Protein AF-A0A4U8V3N8-F1 (afdb_monomer)

Secondary structure (DSSP, 8-state):
---HHHHHHHHHHHHHHHHHH---SHHHHHHHHHHHHHHTT--------TTS------THHHHHHHHHHHHHHHHHHHHHHHHHHHHHHHHHHHHHHHHHHHHHHHHHHHHHHHHHHHHHHHHHHHHHHHHHHHHHHHHHHHHHT-----HHHHHHHHHHHHHHHHHHHHHHHHHHHHHHHHHHHHHHHHHHHHHHHHHHHHHHHHHTTHHHHHHHHHHHHHHHHHHHHHHHHHHHHHHHHHHHHHHHHHHHHHHHHHSS------PPPGGG--B-TTT-PBP-SSS--EE-TTT--EE-TGGG-EEEE-TT-SSEEEE-HHHHHHHHHHHHTT--

Organism: Steinernema carpocapsae (NCBI:txid34508)

Sequence (336 aa):
MKTVLDQKNYLEERNRQLLYVTPKTCSEQTFRSKLDSMSKNVPRSTSFTNGRVEFQVTDRENSEEVSRLYGDMEMLRARLSESEDAENTLRQQLSDIKTLNVDLYEKLRIADESASKTQREMSKMKSRHKQEIESLNSTIALLSSHETSDETQKNTENQKLREAIAKKFEDHMETVKMLTDKQHEMHNVSEKLNQFEELCKEQTEKLRKYPEMAEELTELRANYAETLKELLECRKTLEELGGHLSESKLKIVELKEEFLPLSEAQWEKDSDVESCKSCNVQFSYSRRKHHCRNCGSIFCQACSNARVRLPSSSKAVRVCINCYNHLKNRQISVTD

Foldseek 3Di:
DPDPVVVVVVVVVVVVVVVVPDPPPDPPVVVVVVVVVVVVPDDDDDDDDDDDPDPPDPCPVVVVVVVVVVVVVVVVVVVVVVVVVVVVVVVVVVVVVVVVVVVVVVVVVVVVVVVVVVVVVVVVVVVVVVVVVVVVVVVVVVVVVPPDDDDVVVVVVVVVVVVVVVVVVVVVVVVVVVVVVVVVVVVVVVVVVVVVVVVVVVVVVVVVCVVVVVVVVVVVVVVVVVVVVVVVVVVVVVVVVVVVVVVVVVVVVVVCVVVPDLPQAPADDPVVDQAAPPPRHGADPVFDWDAARRNNDTHTCVQWVDWDDDPVDPDTDIHGPVVVVVVVVVVVVVPD

Structure (mmCIF, N/CA/C/O backbone):
data_AF-A0A4U8V3N8-F1
#
_entry.id   AF-A0A4U8V3N8-F1
#
loop_
_atom_site.group_PDB
_atom_site.id
_atom_site.type_symbol
_atom_site.label_atom_id
_atom_site.label_alt_id
_atom_site.label_comp_id
_atom_site.label_asym_id
_atom_site.label_entity_id
_atom_site.label_seq_id
_atom_site.pdbx_PDB_ins_code
_atom_site.Cartn_x
_atom_site.Cartn_y
_atom_site.Cartn_z
_atom_site.occupancy
_atom_site.B_iso_or_equiv
_atom_site.auth_seq_id
_atom_site.auth_comp_id
_atom_site.auth_asym_id
_atom_site.auth_atom_id
_atom_site.pdbx_PDB_model_num
ATOM 1 N N . MET A 1 1 ? -4.215 20.858 27.931 1.00 39.44 1 MET A N 1
ATOM 2 C CA . MET A 1 1 ? -4.952 20.417 26.729 1.00 39.44 1 MET A CA 1
ATOM 3 C C . MET A 1 1 ? -4.603 21.351 25.579 1.00 39.44 1 MET A C 1
ATOM 5 O O . MET A 1 1 ? -5.155 22.438 25.514 1.00 39.44 1 MET A O 1
ATOM 9 N N . LYS A 1 2 ? -3.647 20.975 24.720 1.00 42.81 2 LYS A N 1
ATOM 10 C CA . LYS A 1 2 ? -3.545 21.580 23.382 1.00 42.81 2 LYS A CA 1
ATOM 11 C C . LYS A 1 2 ? -4.688 20.976 22.567 1.00 42.81 2 LYS A C 1
ATOM 13 O O . LYS A 1 2 ? -4.848 19.758 22.576 1.00 42.81 2 LYS A O 1
ATOM 18 N N . THR A 1 3 ? -5.566 21.812 22.036 1.00 45.28 3 THR A N 1
ATOM 19 C CA . THR A 1 3 ? -6.852 21.405 21.463 1.00 45.28 3 THR A CA 1
ATOM 20 C C . THR A 1 3 ? -6.640 20.607 20.175 1.00 45.28 3 THR A C 1
ATOM 22 O O . THR A 1 3 ? -5.795 20.940 19.355 1.00 45.28 3 THR A O 1
ATOM 25 N N . VAL A 1 4 ? -7.433 19.549 19.979 1.00 48.72 4 VAL A N 1
ATOM 26 C CA . VAL A 1 4 ? -7.441 18.671 18.784 1.00 48.72 4 VAL A CA 1
ATOM 27 C C . VAL A 1 4 ? -7.576 19.463 17.467 1.00 48.72 4 VAL A C 1
ATOM 29 O O . VAL A 1 4 ? -7.117 19.025 16.412 1.00 48.72 4 VAL A O 1
ATOM 32 N N . LEU A 1 5 ? -8.135 20.675 17.542 1.00 47.34 5 LEU A N 1
ATOM 33 C CA . LEU A 1 5 ? -8.233 21.629 16.439 1.00 47.34 5 LEU A CA 1
ATOM 34 C C . LEU A 1 5 ? -6.854 22.070 15.897 1.00 47.34 5 LEU A C 1
ATOM 36 O O . LEU A 1 5 ? -6.700 22.205 14.685 1.00 47.34 5 LEU A O 1
ATOM 40 N N . ASP A 1 6 ? -5.838 22.208 16.760 1.00 55.31 6 ASP A N 1
ATOM 41 C CA . ASP A 1 6 ? -4.472 22.587 16.356 1.00 55.31 6 ASP A CA 1
ATOM 42 C C . ASP A 1 6 ? -3.768 21.470 15.575 1.00 55.31 6 ASP A C 1
ATOM 44 O O . ASP A 1 6 ? -3.015 21.742 14.641 1.00 55.31 6 ASP A O 1
ATOM 48 N N . GLN A 1 7 ? -4.032 20.201 15.906 1.00 49.75 7 GLN A N 1
ATOM 49 C CA . GLN A 1 7 ? -3.466 19.061 15.174 1.00 49.75 7 GLN A CA 1
ATOM 50 C C . GLN A 1 7 ? -4.059 18.926 13.770 1.00 49.75 7 GLN A C 1
ATOM 52 O O . GLN A 1 7 ? -3.330 18.619 12.826 1.00 49.75 7 GLN A O 1
ATOM 57 N N . LYS A 1 8 ? -5.360 19.193 13.617 1.00 52.34 8 LYS A N 1
ATOM 58 C CA . LYS A 1 8 ? -6.023 19.200 12.309 1.00 52.34 8 LYS A CA 1
ATOM 59 C C . LYS A 1 8 ? -5.464 20.309 11.411 1.00 52.34 8 LYS A C 1
ATOM 61 O O . LYS A 1 8 ? -5.055 20.022 10.288 1.00 52.34 8 LYS A O 1
ATOM 66 N N . ASN A 1 9 ? -5.343 21.527 11.942 1.00 61.72 9 ASN A N 1
ATOM 67 C CA . ASN A 1 9 ? -4.777 22.665 11.212 1.00 61.72 9 ASN A CA 1
ATOM 68 C C . ASN A 1 9 ? -3.309 22.430 10.820 1.00 61.72 9 ASN A C 1
ATOM 70 O O . ASN A 1 9 ? -2.912 22.724 9.695 1.00 61.72 9 ASN A O 1
ATOM 74 N N . TYR A 1 10 ? -2.509 21.832 11.708 1.00 62.03 10 TYR A N 1
ATOM 75 C CA . TYR A 1 10 ? -1.112 21.494 11.426 1.00 62.03 10 TYR A CA 1
ATOM 76 C C . TYR A 1 10 ? -0.961 20.467 10.290 1.00 62.03 10 TYR A C 1
ATOM 78 O O . TYR A 1 10 ? -0.094 20.605 9.425 1.00 62.03 10 TYR A O 1
ATOM 86 N N . LEU A 1 11 ? -1.813 19.437 10.266 1.00 58.09 11 LEU A N 1
ATOM 87 C CA . LEU A 1 11 ? -1.788 18.411 9.221 1.00 58.09 11 LEU A CA 1
ATOM 88 C C . LEU A 1 11 ? -2.286 18.943 7.872 1.00 58.09 11 LEU A C 1
ATOM 90 O O . LEU A 1 11 ? -1.734 18.577 6.833 1.00 58.09 11 LEU A O 1
ATOM 94 N N . GLU A 1 12 ? -3.289 19.821 7.872 1.00 67.69 12 GLU A N 1
ATOM 95 C CA . GLU A 1 12 ? -3.780 20.482 6.659 1.00 67.69 12 GLU A CA 1
ATOM 96 C C . GLU A 1 12 ? -2.725 21.426 6.056 1.00 67.69 12 GLU A C 1
ATOM 98 O O . GLU A 1 12 ? -2.493 21.381 4.846 1.00 67.69 12 GLU A O 1
ATOM 103 N N . GLU A 1 13 ? -2.011 22.196 6.881 1.00 65.00 13 GLU A N 1
ATOM 104 C CA . GLU A 1 13 ? -0.941 23.100 6.433 1.00 65.00 13 GLU A CA 1
ATOM 105 C C . GLU A 1 13 ? 0.268 22.332 5.871 1.00 65.00 13 GLU A C 1
ATOM 107 O O . GLU A 1 13 ? 0.777 22.649 4.793 1.00 65.00 13 GLU A O 1
ATOM 112 N N . ARG A 1 14 ? 0.680 21.241 6.532 1.00 59.88 14 ARG A N 1
ATOM 113 C CA . ARG A 1 14 ? 1.764 20.368 6.045 1.00 59.88 14 ARG A CA 1
ATOM 114 C C . ARG A 1 14 ? 1.420 19.716 4.703 1.00 59.88 14 ARG A C 1
ATOM 116 O O . ARG A 1 14 ? 2.277 19.608 3.827 1.00 59.88 14 ARG A O 1
ATOM 123 N N . ASN A 1 15 ? 0.169 19.297 4.519 1.00 53.88 15 ASN A N 1
ATOM 124 C CA . ASN A 1 15 ? -0.295 18.716 3.257 1.00 53.88 15 ASN A CA 1
ATOM 125 C C . ASN A 1 15 ? -0.370 19.759 2.133 1.00 53.88 15 ASN A C 1
ATOM 127 O O . ASN A 1 15 ? -0.047 19.443 0.987 1.00 53.88 15 ASN A O 1
ATOM 131 N N . ARG A 1 16 ? -0.720 21.009 2.459 1.00 67.44 16 ARG A N 1
ATOM 132 C CA . ARG A 1 16 ? -0.698 22.135 1.514 1.00 67.44 16 ARG A CA 1
ATOM 133 C C . ARG A 1 16 ? 0.727 22.437 1.030 1.00 67.44 16 ARG A C 1
ATOM 135 O O . ARG A 1 16 ? 0.924 22.680 -0.158 1.00 67.44 16 ARG A O 1
ATOM 142 N N . GLN A 1 17 ? 1.722 22.335 1.914 1.00 56.44 17 GLN A N 1
ATOM 143 C CA . GLN A 1 17 ? 3.137 22.487 1.553 1.00 56.44 17 GLN A CA 1
ATOM 144 C C . GLN A 1 17 ? 3.665 21.323 0.697 1.00 56.44 17 GLN A C 1
ATOM 146 O O . GLN A 1 17 ? 4.390 21.557 -0.267 1.00 56.44 17 GLN A O 1
ATOM 151 N N . LEU A 1 18 ? 3.260 20.077 0.968 1.00 49.88 18 LEU A N 1
ATOM 152 C CA . LEU A 1 18 ? 3.678 18.907 0.176 1.00 49.88 18 LEU A CA 1
ATOM 153 C C . LEU A 1 18 ? 3.134 18.919 -1.267 1.00 49.88 18 LEU A C 1
ATOM 155 O O . LEU A 1 18 ? 3.812 18.454 -2.186 1.00 49.88 18 LEU A O 1
ATOM 159 N N . LEU A 1 19 ? 1.950 19.501 -1.481 1.00 53.66 19 LEU A N 1
ATOM 160 C CA . LEU A 1 19 ? 1.377 19.724 -2.815 1.00 53.66 19 LEU A CA 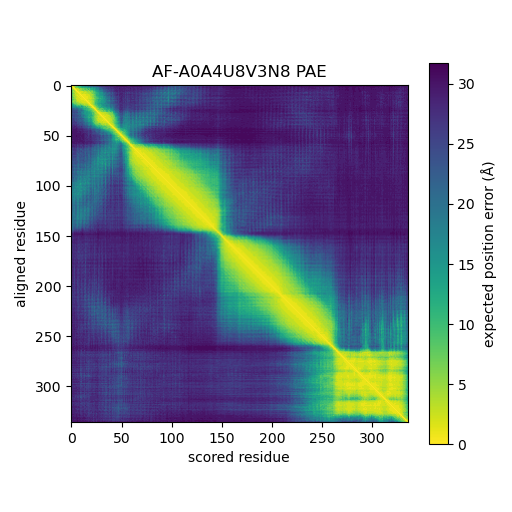1
ATOM 161 C C . LEU A 1 19 ? 2.128 20.798 -3.621 1.00 53.66 19 LEU A C 1
ATOM 163 O O . LEU A 1 19 ? 2.152 20.725 -4.845 1.00 53.66 19 LEU A O 1
ATOM 167 N N . TYR A 1 20 ? 2.775 21.760 -2.957 1.00 52.81 20 TYR A N 1
ATOM 168 C CA . TYR A 1 20 ? 3.592 22.791 -3.613 1.00 52.81 20 TYR A CA 1
ATOM 169 C C . TYR A 1 20 ? 5.001 22.305 -3.993 1.00 52.81 20 TYR A C 1
ATOM 171 O O . TYR A 1 20 ? 5.618 22.858 -4.900 1.00 52.81 20 TYR A O 1
ATOM 179 N N . VAL A 1 21 ? 5.518 21.277 -3.310 1.00 48.66 21 VAL A N 1
ATOM 180 C CA . VAL A 1 21 ? 6.902 20.784 -3.469 1.00 48.66 21 VAL A CA 1
ATOM 181 C C . VAL A 1 21 ? 7.028 19.689 -4.540 1.00 48.66 21 VAL A C 1
ATOM 183 O O . VAL A 1 21 ? 8.134 19.381 -4.977 1.00 48.66 21 VAL A O 1
ATOM 186 N N . THR A 1 22 ? 5.920 19.126 -5.030 1.00 42.44 22 THR A N 1
ATOM 187 C CA . THR A 1 22 ? 5.941 18.093 -6.079 1.00 42.44 22 THR A CA 1
ATOM 188 C C . THR A 1 22 ? 5.483 18.657 -7.429 1.00 42.44 22 THR A C 1
ATOM 190 O O . THR A 1 22 ? 4.282 18.753 -7.684 1.00 42.44 22 THR A O 1
ATOM 193 N N . PRO A 1 23 ? 6.402 19.028 -8.344 1.00 45.53 23 PRO A N 1
ATOM 194 C CA . PRO A 1 23 ? 6.024 19.450 -9.688 1.00 45.53 23 PRO A CA 1
ATOM 195 C C . PRO A 1 23 ? 5.557 18.226 -10.489 1.00 45.53 23 PRO A C 1
ATOM 197 O O . PRO A 1 23 ? 6.349 17.560 -11.150 1.00 45.53 23 PRO A O 1
ATOM 200 N N . LYS A 1 24 ? 4.257 17.916 -10.425 1.00 53.75 24 LYS A N 1
ATOM 201 C CA . LYS A 1 24 ? 3.656 16.732 -11.062 1.00 53.75 24 LYS A CA 1
ATOM 202 C C . LYS A 1 24 ? 3.396 16.863 -12.572 1.00 53.75 24 LYS A C 1
ATOM 204 O O . LYS A 1 24 ? 2.716 16.017 -13.128 1.00 53.75 24 LYS A O 1
ATOM 209 N N . THR A 1 25 ? 3.898 17.891 -13.258 1.00 47.84 25 THR A N 1
ATOM 210 C CA . THR A 1 25 ? 3.510 18.133 -14.667 1.00 47.84 25 THR A CA 1
ATOM 211 C C . THR A 1 25 ? 4.624 18.612 -15.603 1.00 47.84 25 THR A C 1
ATOM 213 O O . THR A 1 25 ? 4.411 18.657 -16.810 1.00 47.84 25 THR A O 1
ATOM 216 N N . CYS A 1 26 ? 5.830 18.929 -15.114 1.00 42.03 26 CYS A N 1
ATOM 217 C CA . CYS A 1 26 ? 6.875 19.511 -15.974 1.00 42.03 26 CYS A CA 1
ATOM 218 C C . CYS A 1 26 ? 7.773 18.458 -16.659 1.00 42.03 26 CYS A C 1
ATOM 220 O O . CYS A 1 26 ? 8.185 18.638 -17.805 1.00 42.03 26 CYS A O 1
ATOM 222 N N . SER A 1 27 ? 8.065 17.327 -16.010 1.00 55.53 27 SER A N 1
ATOM 223 C CA . SER A 1 27 ? 9.003 16.328 -16.553 1.00 55.53 27 SER A CA 1
ATOM 224 C C . SER A 1 27 ? 8.408 15.506 -17.701 1.00 55.53 27 SER A C 1
ATOM 226 O O . SER A 1 27 ? 9.077 15.283 -18.708 1.00 55.53 27 SER A O 1
ATOM 228 N N . GLU A 1 28 ? 7.141 15.110 -17.592 1.00 47.06 28 GLU A N 1
ATOM 229 C CA . GLU A 1 28 ? 6.491 14.195 -18.536 1.00 47.06 28 GLU A CA 1
ATOM 230 C C . GLU A 1 28 ? 6.202 14.851 -19.897 1.00 47.06 28 GLU A C 1
ATOM 232 O O . GLU A 1 28 ? 6.471 14.279 -20.956 1.00 47.06 28 GLU A O 1
ATOM 237 N N . GLN A 1 29 ? 5.746 16.108 -19.881 1.00 46.75 29 GLN A N 1
ATOM 238 C CA . GLN A 1 29 ? 5.487 16.905 -21.087 1.00 46.75 29 GLN A CA 1
ATOM 239 C C . GLN A 1 29 ? 6.787 17.253 -21.833 1.00 46.75 29 GLN A C 1
ATOM 241 O O . GLN A 1 29 ? 6.830 17.245 -23.067 1.00 46.75 29 GLN A O 1
ATOM 246 N N . THR A 1 30 ? 7.871 17.484 -21.088 1.00 50.44 30 THR A N 1
ATOM 247 C CA . THR A 1 30 ? 9.205 17.754 -21.643 1.00 50.44 30 THR A CA 1
ATOM 248 C C . THR A 1 30 ? 9.820 16.498 -22.271 1.00 50.44 30 THR A C 1
ATOM 250 O O . THR A 1 30 ? 10.440 16.585 -23.332 1.00 50.44 30 THR A O 1
ATOM 253 N N . PHE A 1 31 ? 9.603 15.320 -21.674 1.00 47.16 31 PHE A N 1
ATOM 254 C CA . PHE A 1 31 ? 10.048 14.036 -22.228 1.00 47.16 31 PHE A CA 1
ATOM 255 C C . PHE A 1 31 ? 9.293 13.650 -23.504 1.00 47.16 31 PHE A C 1
ATOM 257 O O . PHE A 1 31 ? 9.931 13.283 -24.491 1.00 47.16 31 PHE A O 1
ATOM 264 N N . ARG A 1 32 ? 7.961 13.806 -23.529 1.00 50.84 32 ARG A N 1
ATOM 265 C CA . ARG A 1 32 ? 7.144 13.582 -24.739 1.00 50.84 32 ARG A CA 1
ATOM 266 C C . ARG A 1 32 ? 7.568 14.496 -25.890 1.00 50.84 32 ARG A C 1
ATOM 268 O O . ARG A 1 32 ? 7.773 14.025 -27.003 1.00 50.84 32 ARG A O 1
ATOM 275 N N . SER A 1 33 ? 7.794 15.779 -25.601 1.00 54.53 33 SER A N 1
ATOM 276 C CA . SER A 1 33 ? 8.231 16.758 -26.607 1.00 54.53 33 SER A CA 1
ATOM 277 C C . SER A 1 33 ? 9.632 16.450 -27.158 1.00 54.53 33 SER A C 1
ATOM 279 O O . SER A 1 33 ? 9.883 16.635 -28.349 1.00 54.53 33 SER A O 1
ATOM 281 N N . LYS A 1 34 ? 10.546 15.930 -26.321 1.00 53.44 34 LYS A N 1
ATOM 282 C CA . LYS A 1 34 ? 11.878 15.479 -26.759 1.00 53.44 34 LYS A CA 1
ATOM 283 C C . LYS A 1 34 ? 11.815 14.210 -27.612 1.00 53.44 34 LYS A C 1
ATOM 285 O O . LYS A 1 34 ? 12.453 14.184 -28.661 1.00 53.44 34 LYS A O 1
ATOM 290 N N . LEU A 1 35 ? 11.009 13.216 -27.236 1.00 51.78 35 LEU A N 1
ATOM 291 C CA . LEU A 1 35 ? 10.793 11.995 -28.028 1.00 51.78 35 LEU A CA 1
ATOM 292 C C . LEU A 1 35 ? 10.217 12.298 -29.421 1.00 51.78 35 LEU A C 1
ATOM 294 O O . LEU A 1 35 ? 10.739 11.797 -30.419 1.00 51.78 35 LEU A O 1
ATOM 298 N N . ASP A 1 36 ? 9.236 13.199 -29.513 1.00 50.22 36 ASP A N 1
ATOM 299 C CA . ASP A 1 36 ? 8.679 13.638 -30.802 1.00 50.22 36 ASP A CA 1
ATOM 300 C C . ASP A 1 36 ? 9.693 14.419 -31.651 1.00 50.22 36 ASP A C 1
ATOM 302 O O . ASP A 1 36 ? 9.673 14.342 -32.882 1.00 50.22 36 ASP A O 1
ATOM 306 N N . SER A 1 37 ? 10.609 15.161 -31.018 1.00 51.28 37 SER A N 1
ATOM 307 C CA . SER A 1 37 ? 11.679 15.869 -31.732 1.00 51.28 37 SER A CA 1
ATOM 308 C C . SER A 1 37 ? 12.781 14.929 -32.241 1.00 51.28 37 SER A C 1
ATOM 310 O O . SER A 1 37 ? 13.381 15.196 -33.281 1.00 51.28 37 SER A O 1
ATOM 312 N N . MET A 1 38 ? 13.015 13.805 -31.555 1.00 46.88 38 MET A N 1
ATOM 313 C CA . MET A 1 38 ? 13.988 12.783 -31.958 1.00 46.88 38 MET A CA 1
ATOM 314 C C . MET A 1 38 ? 13.441 11.877 -33.069 1.00 46.88 38 MET A C 1
ATOM 316 O O . MET A 1 38 ? 14.176 11.552 -33.997 1.00 46.88 38 MET A O 1
ATOM 320 N N . SER A 1 39 ? 12.140 11.558 -33.055 1.00 48.06 39 SER A N 1
ATOM 321 C CA . SER A 1 39 ? 11.476 10.811 -34.140 1.00 48.06 39 SER A CA 1
ATOM 322 C C . SER A 1 39 ? 11.514 11.554 -35.488 1.00 48.06 39 SER A C 1
ATOM 324 O O . SER A 1 39 ? 11.617 10.932 -36.544 1.00 48.06 39 SER A O 1
ATOM 326 N N . LYS A 1 40 ? 11.505 12.895 -35.467 1.00 47.22 40 LYS A N 1
ATOM 327 C CA . LYS A 1 40 ? 11.529 13.744 -36.673 1.00 47.22 40 LYS A CA 1
ATOM 328 C C . LYS A 1 40 ? 12.923 13.962 -37.281 1.00 47.22 40 LYS A C 1
ATOM 330 O O . LYS A 1 40 ? 12.998 14.459 -38.400 1.00 47.22 40 LYS A O 1
ATOM 335 N N . ASN A 1 41 ? 14.001 13.580 -36.589 1.00 42.53 41 ASN A N 1
ATOM 336 C CA . ASN A 1 41 ? 15.387 13.896 -36.970 1.00 42.53 41 ASN A CA 1
ATOM 337 C C . ASN A 1 41 ? 16.233 12.678 -37.397 1.00 42.53 41 ASN A C 1
ATOM 339 O O . ASN A 1 41 ? 17.460 12.760 -37.418 1.00 42.53 41 ASN A O 1
ATOM 343 N N . VAL A 1 42 ? 15.613 11.554 -37.775 1.00 44.66 42 VAL A N 1
ATOM 344 C CA . VAL A 1 42 ? 16.353 10.408 -38.335 1.00 44.66 42 VAL A CA 1
ATOM 345 C C . VAL A 1 42 ? 16.902 10.780 -39.727 1.00 44.66 42 VAL A C 1
ATOM 347 O O . VAL A 1 42 ? 16.107 11.098 -40.619 1.00 44.66 42 VAL A O 1
ATOM 350 N N . PRO A 1 43 ? 18.229 10.746 -39.971 1.00 39.72 43 PRO A N 1
ATOM 351 C CA . PRO A 1 43 ? 18.787 11.110 -41.268 1.00 39.72 43 PRO A CA 1
ATOM 352 C C . PRO A 1 43 ? 18.436 10.043 -42.312 1.00 39.72 43 PRO A C 1
ATOM 354 O O . PRO A 1 43 ? 18.881 8.901 -42.217 1.00 39.72 43 PRO A O 1
ATOM 357 N N . ARG A 1 44 ? 17.673 10.409 -43.349 1.00 42.31 44 ARG A N 1
ATOM 358 C CA . ARG A 1 44 ? 17.581 9.608 -44.581 1.00 42.31 44 ARG A CA 1
ATOM 359 C C . ARG A 1 44 ? 18.828 9.871 -45.419 1.00 42.31 44 ARG A C 1
ATOM 361 O O . ARG A 1 44 ? 18.905 10.880 -46.114 1.00 42.31 44 ARG A O 1
ATOM 368 N N . SER A 1 45 ? 19.805 8.976 -45.348 1.00 38.84 45 SER A N 1
ATOM 369 C CA . SER A 1 45 ? 20.953 8.985 -46.252 1.00 38.84 45 SER A CA 1
ATOM 370 C C . SER A 1 45 ? 20.531 8.488 -47.639 1.00 38.84 45 SER A C 1
ATOM 372 O O . SER A 1 45 ? 20.014 7.388 -47.811 1.00 38.84 45 SER A O 1
ATOM 374 N N . THR A 1 46 ? 20.729 9.330 -48.651 1.00 34.06 46 THR A N 1
ATOM 375 C CA . THR A 1 46 ? 20.510 9.000 -50.064 1.00 34.06 46 THR A CA 1
ATOM 376 C C . THR A 1 46 ? 21.781 8.446 -50.692 1.00 34.06 46 THR A C 1
ATOM 378 O O . THR A 1 46 ? 22.819 9.107 -50.652 1.00 34.06 46 THR A O 1
ATOM 381 N N . SER A 1 47 ? 21.687 7.304 -51.370 1.00 42.25 47 SER A N 1
ATOM 382 C CA . SER A 1 47 ? 22.686 6.863 -52.346 1.00 42.25 47 SER A CA 1
ATOM 383 C C . SER A 1 47 ? 22.010 6.458 -53.662 1.00 42.25 47 SER A C 1
ATOM 385 O O . SER A 1 47 ? 20.913 5.904 -53.687 1.00 42.25 47 SER A O 1
ATOM 387 N N . PHE A 1 48 ? 22.650 6.820 -54.776 1.00 34.03 48 PHE A N 1
ATOM 388 C CA . PHE A 1 48 ? 22.144 6.666 -56.141 1.00 34.03 48 PHE A CA 1
ATOM 389 C C . PHE A 1 48 ? 22.853 5.512 -56.849 1.00 34.03 48 PHE A C 1
ATOM 391 O O . PHE A 1 48 ? 24.065 5.587 -57.041 1.00 34.03 48 PHE A O 1
ATOM 398 N N . THR A 1 49 ? 22.106 4.520 -57.350 1.00 40.66 49 THR A N 1
ATOM 399 C CA . THR A 1 49 ? 22.586 3.633 -58.425 1.00 40.66 49 THR A CA 1
ATOM 400 C C . THR A 1 49 ? 21.466 3.256 -59.413 1.00 40.66 49 THR A C 1
ATOM 402 O O . THR A 1 49 ? 20.338 2.976 -59.031 1.00 40.66 49 THR A O 1
ATOM 405 N N . ASN A 1 50 ? 21.794 3.314 -60.711 1.00 41.62 50 ASN A N 1
ATOM 406 C CA . ASN A 1 50 ? 21.098 2.724 -61.868 1.00 41.62 50 ASN A CA 1
ATOM 407 C C . ASN A 1 50 ? 19.569 2.869 -62.014 1.00 41.62 50 ASN A C 1
ATOM 409 O O . ASN A 1 50 ? 18.876 1.904 -62.317 1.00 41.62 50 ASN A O 1
ATOM 413 N N . GLY A 1 51 ? 19.052 4.101 -61.966 1.00 47.31 51 GLY A N 1
ATOM 414 C CA . GLY A 1 51 ? 17.834 4.486 -62.709 1.00 47.31 51 GLY A CA 1
ATOM 415 C C . GLY A 1 51 ? 16.513 3.814 -62.305 1.00 47.31 51 GLY A C 1
ATOM 416 O O . GLY A 1 51 ? 15.481 4.091 -62.914 1.00 47.31 51 GLY A O 1
ATOM 417 N N . ARG A 1 52 ? 16.513 2.986 -61.264 1.00 36.59 52 ARG A N 1
ATOM 418 C CA . ARG A 1 52 ? 15.333 2.447 -60.596 1.00 36.59 52 ARG A CA 1
ATOM 419 C C . ARG A 1 52 ? 15.557 2.630 -59.104 1.00 36.59 52 ARG A C 1
ATOM 421 O O . ARG A 1 52 ? 16.599 2.244 -58.588 1.00 36.59 52 ARG A O 1
ATOM 428 N N . VAL A 1 53 ? 14.602 3.259 -58.424 1.00 38.19 53 VAL A N 1
ATOM 429 C CA . VAL A 1 53 ? 14.608 3.351 -56.961 1.00 38.19 53 VAL A CA 1
ATOM 430 C C . VAL A 1 53 ? 14.290 1.954 -56.433 1.00 38.19 53 VAL A C 1
ATOM 432 O O . VAL A 1 53 ? 13.128 1.609 -56.252 1.00 38.19 53 VAL A O 1
ATOM 435 N N . GLU A 1 54 ? 15.310 1.117 -56.265 1.00 33.72 54 GLU A N 1
ATOM 436 C CA . GLU A 1 54 ? 15.182 -0.139 -55.532 1.00 33.72 54 GLU A CA 1
ATOM 437 C C . GLU A 1 54 ? 15.609 0.087 -54.085 1.00 33.72 54 GLU A C 1
ATOM 439 O O . GLU A 1 54 ? 16.749 0.424 -53.772 1.00 33.72 54 GLU A O 1
ATOM 444 N N . PHE A 1 55 ? 14.626 -0.057 -53.201 1.00 38.88 55 PHE A N 1
ATOM 445 C CA . PHE A 1 55 ? 14.742 0.094 -51.759 1.00 38.88 55 PHE A CA 1
ATOM 446 C C . PHE A 1 55 ? 15.403 -1.173 -51.189 1.00 38.88 55 PHE A C 1
ATOM 448 O O . PHE A 1 55 ? 14.722 -2.044 -50.656 1.00 38.88 55 PHE A O 1
ATOM 455 N N . GLN A 1 56 ? 16.720 -1.335 -51.345 1.00 43.69 56 GLN A N 1
ATOM 456 C CA . GLN A 1 56 ? 17.451 -2.384 -50.624 1.00 43.69 56 GLN A CA 1
ATOM 457 C C . GLN A 1 56 ? 17.968 -1.837 -49.304 1.00 43.69 56 GLN A C 1
ATOM 459 O O . GLN A 1 56 ? 19.093 -1.375 -49.144 1.00 43.69 56 GLN A O 1
ATOM 464 N N . VAL A 1 57 ? 17.050 -1.885 -48.357 1.00 46.88 57 VAL A N 1
ATOM 465 C CA . VAL A 1 57 ? 17.285 -1.697 -46.944 1.00 46.88 57 VAL A CA 1
ATOM 466 C C . VAL A 1 57 ? 18.005 -2.935 -46.407 1.00 46.88 57 VAL A C 1
ATOM 468 O O . VAL A 1 57 ? 17.450 -4.030 -46.401 1.00 46.88 57 VAL A O 1
ATOM 471 N N . THR A 1 58 ? 19.234 -2.765 -45.920 1.00 49.91 58 THR A N 1
ATOM 472 C CA . THR A 1 58 ? 19.869 -3.726 -45.002 1.00 49.91 58 THR A CA 1
ATOM 473 C C . THR A 1 58 ? 19.334 -3.596 -43.561 1.00 49.91 58 THR A C 1
ATOM 475 O O . THR A 1 58 ? 19.858 -4.240 -42.663 1.00 49.91 58 THR A O 1
ATOM 478 N N . ASP A 1 59 ? 18.268 -2.824 -43.309 1.00 51.44 59 ASP A N 1
ATOM 479 C CA . ASP A 1 59 ? 17.627 -2.631 -41.987 1.00 51.44 59 ASP A CA 1
ATOM 480 C C . ASP A 1 59 ? 16.741 -3.802 -41.543 1.00 51.44 59 ASP A C 1
ATOM 482 O O . ASP A 1 59 ? 15.703 -3.582 -40.922 1.00 51.44 59 ASP A O 1
ATOM 486 N N . ARG A 1 60 ? 17.089 -5.060 -41.820 1.00 50.84 60 ARG A N 1
ATOM 487 C CA . ARG A 1 60 ? 16.331 -6.146 -41.180 1.00 50.84 60 ARG A CA 1
ATOM 488 C C . ARG A 1 60 ? 16.587 -6.147 -39.670 1.00 50.84 60 ARG A C 1
ATOM 490 O O . ARG A 1 60 ? 15.640 -6.136 -38.896 1.00 50.84 60 ARG A O 1
ATOM 497 N N . GLU A 1 61 ? 17.850 -6.022 -39.273 1.00 51.38 61 GLU A N 1
ATOM 498 C CA . GLU A 1 61 ? 18.253 -5.956 -37.864 1.00 51.38 61 GLU A CA 1
ATOM 499 C C . GLU A 1 61 ? 17.766 -4.662 -37.191 1.00 51.38 61 GLU A C 1
ATOM 501 O O . GLU A 1 61 ? 17.163 -4.729 -36.128 1.00 51.38 61 GLU A O 1
ATOM 506 N N . ASN A 1 62 ? 17.900 -3.496 -37.841 1.00 53.44 62 ASN A N 1
ATOM 507 C CA . ASN A 1 62 ? 17.399 -2.224 -37.297 1.00 53.44 62 ASN A CA 1
ATOM 508 C C . ASN A 1 62 ? 15.859 -2.160 -37.238 1.00 53.44 62 ASN A C 1
ATOM 510 O O . ASN A 1 62 ? 15.306 -1.590 -36.302 1.00 53.44 62 ASN A O 1
ATOM 514 N N . SER A 1 63 ? 15.136 -2.738 -38.207 1.00 60.66 63 SER A N 1
ATOM 515 C CA . SER A 1 63 ? 13.664 -2.791 -38.177 1.00 60.66 63 SER A CA 1
ATOM 516 C C . SER A 1 63 ? 13.142 -3.769 -37.121 1.00 60.66 63 SER A C 1
ATOM 518 O O . SER A 1 63 ? 12.080 -3.532 -36.534 1.00 60.66 63 SER A O 1
ATOM 520 N N . GLU A 1 64 ? 13.868 -4.862 -36.875 1.00 69.50 64 GLU A N 1
ATOM 521 C CA . GLU A 1 64 ? 13.594 -5.801 -35.785 1.00 69.50 64 GLU A CA 1
ATOM 522 C C . GLU A 1 64 ? 13.906 -5.153 -34.421 1.00 69.50 64 GLU A C 1
ATOM 524 O O . GLU A 1 64 ? 13.080 -5.235 -33.514 1.00 69.50 64 GLU A O 1
ATOM 529 N N . GLU A 1 65 ? 15.016 -4.416 -34.292 1.00 71.25 65 GLU A N 1
ATOM 530 C CA . GLU A 1 65 ? 15.376 -3.616 -33.107 1.00 71.25 65 GLU A CA 1
ATOM 531 C C . GLU A 1 65 ? 14.298 -2.575 -32.772 1.00 71.25 65 GLU A C 1
ATOM 533 O O . GLU A 1 65 ? 13.826 -2.497 -31.640 1.00 71.25 65 GLU A O 1
ATOM 538 N N . VAL A 1 66 ? 13.852 -1.810 -33.773 1.00 71.25 66 VAL A N 1
ATOM 539 C CA . VAL A 1 66 ? 12.800 -0.801 -33.604 1.00 71.25 66 VAL A CA 1
ATOM 540 C C . VAL A 1 66 ? 11.481 -1.462 -33.203 1.00 71.25 66 VAL A C 1
ATOM 542 O O . VAL A 1 66 ? 10.836 -0.986 -32.273 1.00 71.25 66 VAL A O 1
ATOM 545 N N . SER A 1 67 ? 11.093 -2.582 -33.823 1.00 73.44 67 SER A N 1
ATOM 546 C CA . SER A 1 67 ? 9.880 -3.314 -33.420 1.00 73.44 67 SER A CA 1
ATOM 547 C C . SER A 1 67 ? 9.965 -3.845 -31.987 1.00 73.44 67 SER A C 1
ATOM 549 O O . SER A 1 67 ? 8.974 -3.774 -31.261 1.00 73.44 67 SER A O 1
ATOM 551 N N . ARG A 1 68 ? 11.142 -4.324 -31.556 1.00 78.88 68 ARG A N 1
ATOM 552 C CA . ARG A 1 68 ? 11.387 -4.733 -30.163 1.00 78.88 68 ARG A CA 1
ATOM 553 C C . ARG A 1 68 ? 11.224 -3.560 -29.200 1.00 78.88 68 ARG A C 1
ATOM 555 O O . ARG A 1 68 ? 10.447 -3.668 -28.260 1.00 78.88 68 ARG A O 1
ATOM 562 N N . LEU A 1 69 ? 11.852 -2.419 -29.486 1.00 76.88 69 LEU A N 1
ATOM 563 C CA . LEU A 1 69 ? 11.752 -1.216 -28.651 1.00 76.88 69 LEU A CA 1
ATOM 564 C C . LEU A 1 69 ? 10.319 -0.668 -28.564 1.00 76.88 69 LEU A C 1
ATOM 566 O O . LEU A 1 69 ? 9.902 -0.205 -27.504 1.00 76.88 69 LEU A O 1
ATOM 570 N N . TYR A 1 70 ? 9.545 -0.737 -29.652 1.00 79.44 70 TYR A N 1
ATOM 571 C CA . TYR A 1 70 ? 8.119 -0.397 -29.618 1.00 79.44 70 TYR A CA 1
ATOM 572 C C . TYR A 1 70 ? 7.323 -1.366 -28.734 1.00 79.44 70 TYR A C 1
ATOM 574 O O . TYR A 1 70 ? 6.496 -0.910 -27.946 1.00 79.44 70 TYR A O 1
ATOM 582 N N . GLY A 1 71 ? 7.601 -2.672 -28.814 1.00 85.62 71 GLY A N 1
ATOM 583 C CA . GLY A 1 71 ? 6.997 -3.677 -27.935 1.00 85.62 71 GLY A CA 1
ATOM 584 C C . GLY A 1 71 ? 7.324 -3.442 -26.457 1.00 85.62 71 GLY A C 1
ATOM 585 O O . GLY A 1 71 ? 6.423 -3.434 -25.619 1.00 85.62 71 GLY A O 1
ATOM 586 N N . ASP A 1 72 ? 8.587 -3.157 -26.144 1.00 84.94 72 ASP A N 1
ATOM 587 C CA . ASP A 1 72 ? 9.033 -2.851 -24.781 1.00 84.94 72 ASP A CA 1
ATOM 588 C C . ASP A 1 72 ? 8.379 -1.570 -24.244 1.00 84.94 72 ASP A C 1
ATOM 590 O O . ASP A 1 72 ? 7.966 -1.511 -23.085 1.00 84.94 72 ASP A O 1
ATOM 594 N N . MET A 1 73 ? 8.221 -0.546 -25.088 1.00 83.75 73 MET A N 1
ATOM 595 C CA . MET A 1 73 ? 7.537 0.694 -24.718 1.00 83.75 73 MET A CA 1
ATOM 596 C C . MET A 1 73 ? 6.044 0.469 -24.430 1.00 83.75 73 MET A C 1
ATOM 598 O O . MET A 1 73 ? 5.513 1.058 -23.487 1.00 83.75 73 MET A O 1
ATOM 602 N N . GLU A 1 74 ? 5.367 -0.382 -25.205 1.00 87.38 74 GLU A N 1
ATOM 603 C CA . GLU A 1 74 ? 3.963 -0.752 -24.977 1.00 87.38 74 GLU A CA 1
ATOM 604 C C . GLU A 1 74 ? 3.805 -1.501 -23.641 1.00 87.38 74 GLU A C 1
ATOM 606 O O . GLU A 1 74 ? 2.943 -1.165 -22.828 1.00 87.38 74 GLU A O 1
ATOM 611 N N . MET A 1 75 ? 4.710 -2.445 -23.361 1.00 85.38 75 MET A N 1
ATOM 612 C CA . MET A 1 75 ? 4.760 -3.187 -22.096 1.00 85.38 75 MET A CA 1
ATOM 613 C C . MET A 1 75 ? 5.020 -2.270 -20.895 1.00 85.38 75 MET A C 1
ATOM 615 O O . MET A 1 75 ? 4.382 -2.409 -19.851 1.00 85.38 75 MET A O 1
ATOM 619 N N . LEU A 1 76 ? 5.933 -1.304 -21.027 1.00 85.31 76 LEU A N 1
ATOM 620 C CA . LEU A 1 76 ? 6.201 -0.317 -19.979 1.00 85.31 76 LEU A CA 1
ATOM 621 C C . LEU A 1 76 ? 5.001 0.605 -19.737 1.00 85.31 76 LEU A C 1
ATOM 623 O O . LEU A 1 76 ? 4.716 0.926 -18.584 1.00 85.31 76 LEU A O 1
ATOM 627 N N . ARG A 1 77 ? 4.268 0.998 -20.787 1.00 84.62 77 ARG A N 1
ATOM 628 C CA . ARG A 1 77 ? 3.020 1.768 -20.645 1.00 84.62 77 ARG A CA 1
ATOM 629 C C . ARG A 1 77 ? 1.934 0.973 -19.931 1.00 84.62 77 ARG A C 1
ATOM 631 O O . ARG A 1 77 ? 1.275 1.532 -19.060 1.00 84.62 77 ARG A O 1
ATOM 638 N N . ALA A 1 78 ? 1.777 -0.308 -20.257 1.00 85.50 78 ALA A N 1
ATOM 639 C CA . ALA A 1 78 ? 0.831 -1.181 -19.569 1.00 85.50 78 ALA A CA 1
ATOM 640 C C . ALA A 1 78 ? 1.166 -1.288 -18.072 1.00 85.50 78 ALA A C 1
ATOM 642 O O . ALA A 1 78 ? 0.310 -1.029 -17.230 1.00 85.50 78 ALA A O 1
ATOM 643 N N . ARG A 1 79 ? 2.439 -1.534 -17.733 1.00 88.19 79 ARG A N 1
ATOM 644 C CA . ARG A 1 79 ? 2.907 -1.576 -16.334 1.00 88.19 79 ARG A CA 1
ATOM 645 C C . ARG A 1 79 ? 2.725 -0.247 -15.600 1.00 88.19 79 ARG A C 1
ATOM 647 O O . ARG A 1 79 ? 2.456 -0.248 -14.401 1.00 88.19 79 ARG A O 1
ATOM 654 N N . LEU A 1 80 ? 2.888 0.881 -16.293 1.00 86.00 80 LEU A N 1
ATOM 655 C CA . LEU A 1 80 ? 2.638 2.201 -15.718 1.00 86.00 80 LEU A CA 1
ATOM 656 C C . LEU A 1 80 ? 1.150 2.384 -15.395 1.00 86.00 80 LEU A C 1
ATOM 658 O O . LEU A 1 80 ? 0.833 2.770 -14.277 1.00 86.00 80 LEU A O 1
ATOM 662 N N . SER A 1 81 ? 0.257 2.029 -16.324 1.00 88.38 81 SER A N 1
ATOM 663 C CA . SER A 1 81 ? -1.196 2.075 -16.109 1.00 88.38 81 SER A CA 1
ATOM 664 C C . SER A 1 81 ? -1.625 1.189 -14.936 1.00 88.38 81 SER A C 1
ATOM 666 O O . SER A 1 81 ? -2.372 1.633 -14.072 1.00 88.38 81 SER A O 1
ATOM 668 N N . GLU A 1 82 ? -1.105 -0.039 -14.854 1.00 87.75 82 GLU A N 1
ATOM 669 C CA . GLU A 1 82 ? -1.375 -0.948 -13.730 1.00 87.75 82 GLU A CA 1
ATOM 670 C C . GLU A 1 82 ? -0.896 -0.361 -12.392 1.00 87.75 82 GLU A C 1
ATOM 672 O O . GLU A 1 82 ? -1.583 -0.461 -11.372 1.00 87.75 82 GLU A O 1
ATOM 677 N N . SER A 1 83 ? 0.272 0.288 -12.385 1.00 82.12 83 SER A N 1
ATOM 678 C CA . SER A 1 83 ? 0.793 0.971 -11.198 1.00 82.12 83 SER A CA 1
ATOM 679 C C . SER A 1 83 ? -0.057 2.181 -10.801 1.00 82.12 83 SER A C 1
ATOM 681 O O . SER A 1 83 ? -0.222 2.438 -9.608 1.00 82.12 83 SER A O 1
ATOM 683 N N . GLU A 1 84 ? -0.583 2.934 -11.767 1.00 88.75 84 GLU A N 1
ATOM 684 C CA . GLU A 1 84 ? -1.478 4.069 -11.522 1.00 88.75 84 GLU A CA 1
ATOM 685 C C . GLU A 1 84 ? -2.822 3.606 -10.942 1.00 88.75 84 GLU A C 1
ATOM 687 O O . GLU A 1 84 ? -3.314 4.195 -9.975 1.00 88.75 84 GLU A O 1
ATOM 692 N N . ASP A 1 85 ? -3.382 2.507 -11.449 1.00 89.00 85 ASP A N 1
ATOM 693 C CA . ASP A 1 85 ? -4.607 1.899 -10.918 1.00 89.00 85 ASP A CA 1
ATOM 694 C C . ASP A 1 85 ? -4.414 1.372 -9.487 1.00 89.00 85 ASP A C 1
ATOM 696 O O . ASP A 1 85 ? -5.271 1.567 -8.612 1.00 89.00 85 ASP A O 1
ATOM 700 N N . ALA A 1 86 ? -3.256 0.767 -9.209 1.00 87.31 86 ALA A N 1
ATOM 701 C CA . ALA A 1 86 ? -2.878 0.357 -7.861 1.00 87.31 86 ALA A CA 1
ATOM 702 C C . ALA A 1 86 ? -2.738 1.566 -6.917 1.00 87.31 86 ALA A C 1
ATOM 704 O O . ALA A 1 86 ? -3.250 1.537 -5.794 1.00 87.31 86 ALA A O 1
ATOM 705 N N . GLU A 1 87 ? -2.108 2.658 -7.368 1.00 84.50 87 GLU A N 1
ATOM 706 C CA . GLU A 1 87 ? -1.995 3.899 -6.593 1.00 84.50 87 GLU A CA 1
ATOM 707 C C . GLU A 1 87 ? -3.378 4.493 -6.284 1.00 84.50 87 GLU A C 1
ATOM 709 O O . GLU A 1 87 ? -3.649 4.877 -5.142 1.00 84.50 87 GLU A O 1
ATOM 714 N N . ASN A 1 88 ? -4.278 4.531 -7.268 1.00 89.19 88 ASN A N 1
ATOM 715 C CA . ASN A 1 88 ? -5.644 5.024 -7.095 1.00 89.19 88 ASN A CA 1
ATOM 716 C C . ASN A 1 88 ? -6.434 4.175 -6.091 1.00 89.19 88 ASN A C 1
ATOM 718 O O . ASN A 1 88 ? -7.105 4.720 -5.210 1.00 89.19 88 ASN A O 1
ATOM 722 N N . THR A 1 89 ? -6.286 2.852 -6.155 1.00 90.25 89 THR A N 1
ATOM 723 C CA . THR A 1 89 ? -6.912 1.922 -5.205 1.00 90.25 89 THR A CA 1
ATOM 724 C C . THR A 1 89 ? -6.409 2.159 -3.780 1.00 90.25 89 THR A C 1
ATOM 726 O O . THR A 1 89 ? -7.209 2.287 -2.852 1.00 90.25 89 THR A O 1
ATOM 729 N N . LEU A 1 90 ? -5.093 2.303 -3.594 1.00 87.19 90 LEU A N 1
ATOM 730 C CA . LEU A 1 90 ? -4.497 2.595 -2.285 1.00 87.19 90 LEU A CA 1
ATOM 731 C C . LEU A 1 90 ? -4.950 3.955 -1.735 1.00 87.19 90 LEU A C 1
ATOM 733 O O . LEU A 1 90 ? -5.207 4.093 -0.537 1.00 87.19 90 LEU A O 1
ATOM 737 N N . ARG A 1 91 ? -5.088 4.969 -2.599 1.00 89.38 91 ARG A N 1
ATOM 738 C CA . ARG A 1 91 ? -5.622 6.286 -2.214 1.00 89.38 91 ARG A CA 1
ATOM 739 C C . ARG A 1 91 ? -7.068 6.190 -1.733 1.00 89.38 91 ARG A C 1
ATOM 741 O O . ARG A 1 91 ? -7.397 6.824 -0.727 1.00 89.38 91 ARG A O 1
ATOM 748 N N . GLN A 1 92 ? -7.900 5.390 -2.400 1.00 91.62 92 GLN A N 1
ATOM 749 C CA . GLN A 1 92 ? -9.280 5.156 -1.978 1.00 91.62 92 GLN A CA 1
ATOM 750 C C . GLN A 1 92 ? -9.334 4.425 -0.632 1.00 91.62 92 GLN A C 1
ATOM 752 O O . GLN A 1 92 ? -9.973 4.912 0.298 1.00 91.62 92 GLN A O 1
ATOM 757 N N . GLN A 1 93 ? -8.571 3.339 -0.473 1.00 91.69 93 GLN A N 1
ATOM 758 C CA . GLN A 1 93 ? -8.486 2.602 0.793 1.00 91.69 93 GLN A CA 1
ATOM 759 C C . GLN A 1 93 ? -8.045 3.500 1.957 1.00 91.69 93 GLN A C 1
ATOM 761 O O . GLN A 1 93 ? -8.591 3.423 3.058 1.00 91.69 93 GLN A O 1
ATOM 766 N N . LEU A 1 94 ? -7.094 4.408 1.720 1.00 87.69 94 LEU A N 1
ATOM 767 C CA . LEU A 1 94 ? -6.665 5.374 2.728 1.00 87.69 94 LEU A CA 1
ATOM 768 C C . LEU A 1 94 ? -7.787 6.356 3.111 1.00 87.69 94 LEU A C 1
ATOM 770 O O . LEU A 1 94 ? -7.890 6.749 4.274 1.00 87.69 94 LEU A O 1
ATOM 774 N N . SER A 1 95 ? -8.617 6.771 2.151 1.00 89.88 95 SER A N 1
ATOM 775 C CA . SER A 1 95 ? -9.794 7.611 2.405 1.00 89.88 95 SER A CA 1
ATOM 776 C C . SER A 1 95 ? -10.845 6.877 3.245 1.00 89.88 95 SER A C 1
ATOM 778 O O . SER A 1 95 ? -11.391 7.442 4.199 1.00 89.88 95 SER A O 1
ATOM 780 N N . ASP A 1 96 ? -11.075 5.602 2.947 1.00 91.88 96 ASP A N 1
ATOM 781 C CA . ASP A 1 96 ? -12.047 4.774 3.661 1.00 91.88 96 ASP A CA 1
ATOM 782 C C . ASP A 1 96 ? -11.608 4.537 5.112 1.00 91.88 96 ASP A C 1
ATOM 784 O O . ASP A 1 96 ? -12.390 4.749 6.039 1.00 91.88 96 ASP A O 1
ATOM 788 N N . ILE A 1 97 ? -10.325 4.222 5.337 1.00 88.62 97 ILE A N 1
ATOM 789 C CA . ILE A 1 97 ? -9.746 4.071 6.684 1.00 88.62 97 ILE A CA 1
ATOM 790 C C . ILE A 1 97 ? -9.872 5.367 7.492 1.00 88.62 97 ILE A C 1
ATOM 792 O O . ILE A 1 97 ? -10.181 5.328 8.683 1.00 88.62 97 ILE A O 1
ATOM 796 N N . LYS A 1 98 ? -9.659 6.533 6.869 1.00 86.56 98 LYS A N 1
ATOM 797 C CA . LYS A 1 98 ? -9.841 7.825 7.552 1.00 86.56 98 LYS A CA 1
ATOM 798 C C . LYS A 1 98 ? -11.283 8.015 8.005 1.00 86.56 98 LYS A C 1
ATOM 800 O O . LYS A 1 98 ? -11.502 8.397 9.151 1.00 86.56 98 LYS A O 1
ATOM 805 N N . THR A 1 99 ? -12.243 7.727 7.131 1.00 90.44 99 THR A N 1
ATOM 806 C CA . THR A 1 99 ? -13.673 7.820 7.453 1.00 90.44 99 THR A CA 1
ATOM 807 C C . THR A 1 99 ? -14.042 6.862 8.585 1.00 90.44 99 THR A C 1
ATOM 809 O O . THR A 1 99 ? -14.685 7.272 9.549 1.00 90.44 99 THR A O 1
ATOM 812 N N . LEU A 1 100 ? -13.562 5.617 8.518 1.00 92.31 100 LEU A N 1
ATOM 813 C CA . LEU A 1 100 ? -13.798 4.601 9.542 1.00 92.31 100 LEU A CA 1
ATOM 814 C C . LEU A 1 100 ? -13.225 5.018 10.904 1.00 92.31 100 LEU A C 1
ATOM 816 O O . LEU A 1 100 ? -13.894 4.881 11.922 1.00 92.31 100 LEU A O 1
ATOM 820 N N . ASN A 1 101 ? -12.011 5.573 10.927 1.00 86.12 101 ASN A N 1
ATOM 821 C CA . ASN A 1 101 ? -11.398 6.065 12.158 1.00 86.12 101 ASN A CA 1
ATOM 822 C C . ASN A 1 101 ? -12.223 7.190 12.791 1.00 86.12 101 ASN A C 1
ATOM 824 O O . ASN A 1 101 ? -12.432 7.178 14.001 1.00 86.12 101 ASN A O 1
ATOM 828 N N . VAL A 1 102 ? -12.719 8.142 11.995 1.00 90.12 102 VAL A N 1
ATOM 829 C CA . VAL A 1 102 ? -13.574 9.227 12.504 1.00 90.12 102 VAL A CA 1
ATOM 830 C C . VAL A 1 102 ? -14.867 8.672 13.111 1.00 90.12 102 VAL A C 1
ATOM 832 O O . VAL A 1 102 ? -15.225 9.065 14.220 1.00 90.12 102 VAL A O 1
ATOM 835 N N . ASP A 1 103 ? -15.529 7.731 12.433 1.00 92.06 103 ASP A N 1
ATOM 836 C CA . ASP A 1 103 ? -16.745 7.078 12.941 1.00 92.06 103 ASP A CA 1
ATOM 837 C C . ASP A 1 103 ? -16.483 6.293 14.238 1.00 92.06 103 ASP A C 1
ATOM 839 O O . ASP A 1 103 ? -17.254 6.383 15.195 1.00 92.06 103 ASP A O 1
ATOM 843 N N . LEU A 1 104 ? -15.358 5.575 14.317 1.00 90.62 104 LEU A N 1
ATOM 844 C CA . LEU A 1 104 ? -14.964 4.840 15.520 1.00 90.62 104 LEU A CA 1
ATOM 845 C C . LEU A 1 104 ? -14.698 5.770 16.704 1.00 90.62 104 LEU A C 1
ATOM 847 O O . LEU A 1 104 ? -15.147 5.474 17.811 1.00 90.62 104 LEU A O 1
ATOM 851 N N . TYR A 1 105 ? -14.015 6.897 16.489 1.00 89.44 105 TYR A N 1
ATOM 852 C CA . TYR A 1 105 ? -13.794 7.879 17.551 1.00 89.44 105 TYR A CA 1
ATOM 853 C C . TYR A 1 105 ? -15.105 8.482 18.058 1.00 89.44 105 TYR A C 1
ATOM 855 O O . TYR A 1 105 ? -15.264 8.645 19.268 1.00 89.44 105 TYR A O 1
ATOM 863 N N . GLU A 1 106 ? -16.062 8.766 17.172 1.00 92.12 106 GLU A N 1
ATOM 864 C CA . GLU A 1 106 ? -17.368 9.281 17.589 1.00 92.12 106 GLU A CA 1
ATOM 865 C C . GLU A 1 106 ? -18.171 8.226 18.363 1.00 92.12 106 GLU A C 1
ATOM 867 O O . GLU A 1 106 ? -18.724 8.518 19.425 1.00 92.12 106 GLU A O 1
ATOM 872 N N . LYS A 1 107 ? -18.168 6.969 17.906 1.00 93.62 107 LYS A N 1
ATOM 873 C CA . LYS A 1 107 ? -18.796 5.856 18.636 1.00 93.62 107 LYS A CA 1
ATOM 874 C C . LYS A 1 107 ? -18.171 5.641 20.010 1.00 93.62 107 LYS A C 1
ATOM 876 O O . LYS A 1 107 ? -18.899 5.427 20.978 1.00 93.62 107 LYS A O 1
ATOM 881 N N . LEU A 1 108 ? -16.844 5.728 20.110 1.00 88.44 108 LEU A N 1
ATOM 882 C CA . LEU A 1 108 ? -16.130 5.616 21.378 1.00 88.44 108 LEU A CA 1
ATOM 883 C C . LEU A 1 108 ? -16.520 6.751 22.332 1.00 88.44 108 LEU A C 1
ATOM 885 O O . LEU A 1 108 ? -16.788 6.492 23.502 1.00 88.44 108 LEU A O 1
ATOM 889 N N . ARG A 1 109 ? -16.627 7.986 21.826 1.00 94.19 109 ARG A N 1
ATOM 890 C CA . ARG A 1 109 ? -17.077 9.146 22.607 1.00 94.19 109 ARG A CA 1
ATOM 891 C C . ARG A 1 109 ? -18.484 8.941 23.170 1.00 94.19 109 ARG A C 1
ATOM 893 O O . ARG A 1 109 ? -18.704 9.153 24.359 1.00 94.19 109 ARG A O 1
ATOM 900 N N . ILE A 1 110 ? -19.425 8.492 22.338 1.00 93.62 110 ILE A N 1
ATOM 901 C CA . ILE A 1 110 ? -20.811 8.227 22.758 1.00 93.62 110 ILE A CA 1
ATOM 902 C C . ILE A 1 110 ? -20.861 7.105 23.806 1.00 93.62 110 ILE A C 1
ATOM 904 O O . ILE A 1 110 ? -21.587 7.208 24.799 1.00 93.62 110 ILE A O 1
ATOM 908 N N . ALA A 1 111 ? -20.086 6.037 23.606 1.00 89.06 111 ALA A N 1
ATOM 909 C CA . ALA A 1 111 ? -20.014 4.928 24.551 1.00 89.06 111 ALA A CA 1
ATOM 910 C C . ALA A 1 111 ? -19.450 5.370 25.913 1.00 89.06 111 ALA A C 1
ATOM 912 O O . ALA A 1 111 ? -20.020 5.016 26.947 1.00 89.06 111 ALA A O 1
ATOM 913 N N . ASP A 1 112 ? -18.392 6.183 25.917 1.00 91.44 112 ASP A N 1
ATOM 914 C CA . ASP A 1 112 ? -17.773 6.724 27.132 1.00 91.44 112 ASP A CA 1
ATOM 915 C C . ASP A 1 112 ? -18.719 7.667 27.899 1.00 91.44 112 ASP A C 1
ATOM 917 O O . ASP A 1 112 ? -18.868 7.565 29.122 1.00 91.44 112 ASP A O 1
ATOM 921 N N . GLU A 1 113 ? -19.455 8.526 27.185 1.00 94.12 113 GLU A N 1
ATOM 922 C CA . GLU A 1 113 ? -20.489 9.382 27.781 1.00 94.12 113 GLU A CA 1
ATOM 923 C C . GLU A 1 113 ? -21.617 8.557 28.419 1.00 94.12 113 GLU A C 1
ATOM 925 O O . GLU A 1 113 ? -22.045 8.840 29.546 1.00 94.12 113 GLU A O 1
ATOM 930 N N . SER A 1 114 ? -22.077 7.506 27.733 1.00 93.62 114 SER A N 1
ATOM 931 C CA . SER A 1 114 ? -23.102 6.595 28.251 1.00 93.62 114 SER A CA 1
ATOM 932 C C . SER A 1 114 ? -22.618 5.837 29.492 1.00 93.62 114 SER A C 1
ATOM 934 O O . SER A 1 114 ? -23.335 5.780 30.493 1.00 93.62 114 SER A O 1
ATOM 936 N N . ALA A 1 115 ? -21.393 5.305 29.470 1.00 89.31 115 ALA A N 1
ATOM 937 C CA . ALA A 1 115 ? -20.787 4.613 30.609 1.00 89.31 115 ALA A CA 1
ATOM 938 C C . ALA A 1 115 ? -20.602 5.550 31.815 1.00 89.31 115 ALA A C 1
ATOM 940 O O . ALA A 1 115 ? -20.943 5.216 32.951 1.00 89.31 115 ALA A O 1
ATOM 941 N N . SER A 1 116 ? -20.151 6.781 31.572 1.00 92.81 116 SER A N 1
ATOM 942 C CA . SER A 1 116 ? -20.042 7.810 32.607 1.00 92.81 116 SER A CA 1
ATOM 943 C C . SER A 1 116 ? -21.396 8.147 33.237 1.00 92.81 116 SER A C 1
ATOM 945 O O . SER A 1 116 ? -21.484 8.396 34.444 1.00 92.81 116 SER A O 1
ATOM 947 N N . LYS A 1 117 ? -22.476 8.157 32.445 1.00 93.94 117 LYS A N 1
ATOM 948 C CA . LYS A 1 117 ? -23.833 8.393 32.948 1.00 93.94 117 LYS A CA 1
ATOM 949 C C . LYS A 1 117 ? -24.306 7.248 33.847 1.00 93.94 117 LYS A C 1
ATOM 951 O O . LYS A 1 117 ? -24.744 7.516 34.969 1.00 93.94 117 LYS A O 1
ATOM 956 N N . THR A 1 118 ? -24.170 5.998 33.407 1.00 89.25 118 THR A N 1
ATOM 957 C CA . THR A 1 118 ? -24.593 4.825 34.193 1.00 89.25 118 THR A CA 1
ATOM 958 C C . THR A 1 118 ? -23.790 4.689 35.492 1.00 89.25 118 THR A C 1
ATOM 960 O O . THR A 1 118 ? -24.371 4.434 36.546 1.00 89.25 118 THR A O 1
ATOM 963 N N . GLN A 1 119 ? -22.484 4.985 35.476 1.00 90.38 119 GLN A N 1
ATOM 964 C CA . GLN A 1 119 ? -21.627 5.036 36.672 1.00 90.38 119 GLN A CA 1
ATOM 965 C C . GLN A 1 119 ? -22.166 6.015 37.736 1.00 90.38 119 GLN A C 1
ATOM 967 O O . GLN A 1 119 ? -22.177 5.721 38.939 1.00 90.38 119 GLN A O 1
ATOM 972 N N . ARG A 1 120 ? -22.635 7.196 37.306 1.00 93.31 120 ARG A N 1
ATOM 973 C CA . ARG A 1 120 ? -23.218 8.209 38.204 1.00 93.31 120 ARG A CA 1
ATOM 974 C C . ARG A 1 120 ? -24.552 7.747 38.781 1.00 93.31 120 ARG A C 1
ATOM 976 O O . ARG A 1 120 ? -24.800 7.956 39.968 1.00 93.31 120 ARG A O 1
ATOM 983 N N . GLU A 1 121 ? -25.405 7.131 37.969 1.00 93.19 121 GLU A N 1
ATOM 984 C CA . GLU A 1 121 ? -26.695 6.589 38.415 1.00 93.19 121 GLU A CA 1
ATOM 985 C C . GLU A 1 121 ? -26.506 5.454 39.432 1.00 93.19 121 GLU A C 1
ATOM 987 O O . GLU A 1 121 ? -27.122 5.479 40.500 1.00 93.19 121 GLU A O 1
ATOM 992 N N . MET A 1 122 ? -25.561 4.544 39.180 1.00 83.62 122 MET A N 1
ATOM 993 C CA . MET A 1 122 ? -25.179 3.480 40.114 1.00 83.62 122 MET A CA 1
ATOM 994 C C . MET A 1 122 ? -24.668 4.028 41.450 1.00 83.62 122 MET A C 1
ATOM 996 O O . MET A 1 122 ? -25.047 3.540 42.516 1.00 83.62 122 MET A O 1
ATOM 1000 N N . SER A 1 123 ? -23.856 5.087 41.417 1.00 89.81 123 SER A N 1
ATOM 1001 C CA . SER A 1 123 ? -23.345 5.739 42.631 1.00 89.81 123 SER A CA 1
ATOM 1002 C C . SER A 1 123 ? -24.467 6.357 43.476 1.00 89.81 123 SER A C 1
ATOM 1004 O O . SER A 1 123 ? -24.467 6.218 44.700 1.00 89.81 123 SER A O 1
ATOM 1006 N N . LYS A 1 124 ? -25.461 6.982 42.827 1.00 93.62 124 LYS A N 1
ATOM 1007 C CA . LYS A 1 124 ? -26.657 7.527 43.495 1.00 93.62 124 LYS A CA 1
ATOM 1008 C C . LYS A 1 124 ? -27.543 6.431 44.092 1.00 93.62 124 LYS A C 1
ATOM 1010 O O . LYS A 1 124 ? -28.062 6.599 45.193 1.00 93.62 124 LYS A O 1
ATOM 1015 N N . MET A 1 125 ? -27.723 5.310 43.392 1.00 86.25 125 MET A N 1
ATOM 1016 C CA . MET A 1 125 ? -28.480 4.172 43.926 1.00 86.25 125 MET A CA 1
ATOM 1017 C C . MET A 1 125 ? -27.784 3.558 45.143 1.00 86.25 125 MET A C 1
ATOM 1019 O O . MET A 1 125 ? -28.424 3.332 46.169 1.00 86.25 125 MET A O 1
ATOM 1023 N N . LYS A 1 126 ? -26.457 3.391 45.087 1.00 87.19 126 LYS A N 1
ATOM 1024 C CA . LYS A 1 126 ? -25.662 2.868 46.206 1.00 87.19 126 LYS A CA 1
ATOM 1025 C C . LYS A 1 126 ? -25.764 3.739 47.463 1.00 87.19 126 LYS A C 1
ATOM 1027 O O . LYS A 1 126 ? -25.867 3.204 48.565 1.00 87.19 126 LYS A O 1
ATOM 1032 N N . SER A 1 127 ? -25.765 5.069 47.323 1.00 89.12 127 SER A N 1
ATOM 1033 C CA . SER A 1 127 ? -25.909 5.971 48.475 1.00 89.12 127 SER A CA 1
ATOM 1034 C C . SER A 1 127 ? -27.297 5.890 49.113 1.00 89.12 127 SER A C 1
ATOM 1036 O O . SER A 1 127 ? -27.391 5.899 50.337 1.00 89.12 127 SER A O 1
ATOM 1038 N N . ARG A 1 128 ? -28.361 5.771 48.303 1.00 92.75 128 ARG A N 1
ATOM 1039 C CA . ARG A 1 128 ? -29.734 5.594 48.806 1.00 92.75 128 ARG A CA 1
ATOM 1040 C C . ARG A 1 128 ? -29.869 4.304 49.606 1.00 92.75 128 ARG A C 1
ATOM 1042 O O . ARG A 1 128 ? -30.342 4.338 50.733 1.00 92.75 128 ARG A O 1
ATOM 1049 N N . HIS A 1 129 ? -29.365 3.198 49.062 1.00 86.12 129 HIS A N 1
ATOM 1050 C CA . HIS A 1 129 ? -29.434 1.901 49.732 1.00 86.12 129 HIS A CA 1
ATOM 1051 C C . HIS A 1 129 ? -28.671 1.899 51.065 1.00 86.12 129 HIS A C 1
ATOM 1053 O O . HIS A 1 129 ? -29.134 1.341 52.055 1.00 86.12 129 HIS A O 1
ATOM 1059 N N . LYS A 1 130 ? -27.526 2.595 51.131 1.00 88.94 130 LYS A N 1
ATOM 1060 C CA . LYS A 1 130 ? -26.780 2.772 52.384 1.00 88.94 130 LYS A CA 1
ATOM 1061 C C . LYS A 1 130 ? -27.588 3.539 53.442 1.00 88.94 130 LYS A C 1
ATOM 1063 O O . LYS A 1 130 ? -27.638 3.101 54.587 1.00 88.94 130 LYS A O 1
ATOM 1068 N N . GLN A 1 131 ? -28.227 4.647 53.060 1.00 89.56 131 GLN A N 1
ATOM 1069 C CA . GLN A 1 131 ? -29.078 5.433 53.967 1.00 89.56 131 GLN A CA 1
ATOM 1070 C C . GLN A 1 131 ? -30.275 4.620 54.473 1.00 89.56 131 GLN A C 1
ATOM 1072 O O . GLN A 1 131 ? -30.658 4.721 55.636 1.00 89.56 131 GLN A O 1
ATOM 1077 N N . GLU A 1 132 ? -30.847 3.784 53.611 1.00 89.56 132 GLU A N 1
ATOM 1078 C CA . GLU A 1 132 ? -31.975 2.924 53.956 1.00 89.56 132 GLU A CA 1
ATOM 1079 C C . GLU A 1 132 ? -31.574 1.829 54.956 1.00 89.56 132 GLU A C 1
ATOM 1081 O O . GLU A 1 132 ? -32.277 1.610 55.941 1.00 89.56 132 GLU A O 1
ATOM 1086 N N . ILE A 1 133 ? -30.395 1.219 54.788 1.00 85.12 133 ILE A N 1
ATOM 1087 C CA . ILE A 1 133 ? -29.822 0.278 55.765 1.00 85.12 133 ILE A CA 1
ATOM 1088 C C . ILE A 1 133 ? -29.589 0.959 57.124 1.00 85.12 133 ILE A C 1
ATOM 1090 O O . ILE A 1 133 ? -29.936 0.396 58.162 1.00 85.12 133 ILE A O 1
ATOM 1094 N N . GLU A 1 134 ? -29.029 2.171 57.142 1.00 85.75 134 GLU A N 1
ATOM 1095 C CA . GLU A 1 134 ? -28.810 2.934 58.382 1.00 85.75 134 GLU A CA 1
ATOM 1096 C C . GLU A 1 134 ? -30.137 3.263 59.092 1.00 85.75 134 GLU A C 1
ATOM 1098 O O . GLU A 1 134 ? -30.253 3.084 60.307 1.00 85.75 134 GLU A O 1
ATOM 1103 N N . SER A 1 135 ? -31.167 3.656 58.337 1.00 88.38 135 SER A N 1
ATOM 1104 C CA . SER A 1 135 ? -32.516 3.905 58.862 1.00 88.38 135 SER A CA 1
ATOM 1105 C C . SER A 1 135 ? -33.157 2.645 59.456 1.00 88.38 135 SER A C 1
ATOM 1107 O O . SER A 1 135 ? -33.742 2.695 60.544 1.00 88.38 135 SER A O 1
ATOM 1109 N N . LEU A 1 136 ? -33.005 1.499 58.787 1.00 83.38 136 LEU A N 1
ATOM 1110 C CA . LEU A 1 136 ? -33.524 0.222 59.277 1.00 83.38 136 LEU A CA 1
ATOM 1111 C C . LEU A 1 136 ? -32.835 -0.214 60.564 1.00 83.38 136 LEU A C 1
ATOM 1113 O O . LEU A 1 136 ? -33.516 -0.575 61.522 1.00 83.38 136 LEU A O 1
ATOM 1117 N N . ASN A 1 137 ? -31.510 -0.097 60.632 1.00 81.19 137 ASN A N 1
ATOM 1118 C CA . ASN A 1 137 ? -30.759 -0.413 61.845 1.00 81.19 137 ASN A CA 1
ATOM 1119 C C . ASN A 1 137 ? -31.155 0.493 63.022 1.00 81.19 137 ASN A C 1
ATOM 1121 O O . ASN A 1 137 ? -31.267 0.020 64.152 1.00 81.19 137 ASN A O 1
ATOM 1125 N N . SER A 1 138 ? -31.433 1.775 62.767 1.00 82.25 138 SER A N 1
ATOM 1126 C CA . SER A 1 138 ? -31.917 2.704 63.796 1.00 82.25 138 SER A CA 1
ATOM 1127 C C . SER A 1 138 ? -33.324 2.346 64.292 1.00 82.25 138 SER A C 1
ATOM 1129 O O . SER A 1 138 ? -33.589 2.396 65.492 1.00 82.25 138 SER A O 1
ATOM 1131 N N . THR A 1 139 ? -34.205 1.901 63.392 1.00 83.69 139 THR A N 1
ATOM 1132 C CA . THR A 1 139 ? -35.562 1.451 63.743 1.00 83.69 139 THR A CA 1
ATOM 1133 C C . THR A 1 139 ? -35.526 0.161 64.567 1.00 83.69 139 THR A C 1
ATOM 1135 O O . THR A 1 139 ? -36.236 0.047 65.562 1.00 83.69 139 THR A O 1
ATOM 1138 N N . ILE A 1 140 ? -34.660 -0.791 64.200 1.00 81.19 140 ILE A N 1
ATOM 1139 C CA . ILE A 1 140 ? -34.441 -2.027 64.966 1.00 81.19 140 ILE A CA 1
ATOM 1140 C C . ILE A 1 140 ? -33.936 -1.698 66.378 1.00 81.19 140 ILE A C 1
ATOM 1142 O O . ILE A 1 140 ? -34.450 -2.249 67.345 1.00 81.19 140 ILE A O 1
ATOM 1146 N N . ALA A 1 141 ? -32.999 -0.755 66.523 1.00 77.69 141 ALA A N 1
ATOM 1147 C CA . ALA A 1 141 ? -32.495 -0.341 67.835 1.00 77.69 141 ALA A CA 1
ATOM 1148 C C . ALA A 1 141 ? -33.587 0.273 68.734 1.00 77.69 141 ALA A C 1
ATOM 1150 O O . ALA A 1 141 ? -33.623 -0.003 69.932 1.00 77.69 141 ALA A O 1
ATOM 1151 N N . LEU A 1 142 ? -34.499 1.065 68.157 1.00 76.19 142 LEU A N 1
ATOM 1152 C CA . LEU A 1 142 ? -35.645 1.635 68.874 1.00 76.19 142 LEU A CA 1
ATOM 1153 C C . LEU A 1 142 ? -36.638 0.553 69.318 1.00 76.19 142 LEU A C 1
ATOM 1155 O O . LEU A 1 142 ? -37.079 0.567 70.466 1.00 76.19 142 LEU A O 1
ATOM 1159 N N . LEU A 1 143 ? -36.948 -0.413 68.450 1.00 70.06 143 LEU A N 1
ATOM 1160 C CA . LEU A 1 143 ? -37.848 -1.524 68.775 1.00 70.06 143 LEU A CA 1
ATOM 1161 C C . LEU A 1 143 ? -37.269 -2.432 69.871 1.00 70.06 143 LEU A C 1
ATOM 1163 O O . LEU A 1 143 ? -37.995 -2.809 70.786 1.00 70.06 143 LEU A O 1
ATOM 1167 N N . SER A 1 144 ? -35.961 -2.699 69.848 1.00 69.62 144 SER A N 1
ATOM 1168 C CA . SER A 1 144 ? -35.276 -3.466 70.900 1.00 69.62 144 SER A CA 1
ATOM 1169 C C . SER A 1 144 ? -35.249 -2.760 72.262 1.00 69.62 144 SER A C 1
ATOM 1171 O O . SER A 1 144 ? -35.054 -3.409 73.282 1.00 69.62 144 SER A O 1
ATOM 1173 N N . SER A 1 145 ? -35.436 -1.436 72.305 1.00 60.56 145 SER A N 1
ATOM 1174 C CA . SER A 1 145 ? -35.467 -0.664 73.557 1.00 60.56 145 SER A CA 1
ATOM 1175 C C . SER A 1 145 ? -36.844 -0.617 74.232 1.00 60.56 145 SER A C 1
ATOM 1177 O O . SER A 1 145 ? -36.946 -0.175 75.374 1.00 60.56 145 SER A O 1
ATOM 1179 N N . HIS A 1 146 ? -37.899 -1.076 73.551 1.00 60.88 146 HIS A N 1
ATOM 1180 C CA . HIS A 1 146 ? -39.289 -0.906 73.982 1.00 60.88 146 HIS A CA 1
ATOM 1181 C C . HIS A 1 146 ? -39.899 -2.145 74.676 1.00 60.88 146 HIS A C 1
ATOM 1183 O O . HIS A 1 146 ? -41.113 -2.205 74.873 1.00 60.88 146 HIS A O 1
ATOM 1189 N N . GLU A 1 147 ? -39.085 -3.122 75.100 1.00 52.59 147 GLU A N 1
ATOM 1190 C CA . GLU A 1 147 ? -39.536 -4.328 75.820 1.00 52.59 147 GLU A CA 1
ATOM 1191 C C . GLU A 1 147 ? -39.874 -4.069 77.304 1.00 52.59 147 GLU A C 1
ATOM 1193 O O . GLU A 1 147 ? -39.245 -4.612 78.207 1.00 52.59 147 GLU A O 1
ATOM 1198 N N . THR A 1 148 ? -40.931 -3.298 77.576 1.00 52.41 148 THR A N 1
ATOM 1199 C CA . THR A 1 148 ? -41.736 -3.445 78.804 1.00 52.41 148 THR A CA 1
ATOM 1200 C C . THR A 1 148 ? -43.192 -3.027 78.562 1.00 52.41 148 THR A C 1
ATOM 1202 O O . THR A 1 148 ? -43.441 -1.878 78.210 1.00 52.41 148 THR A O 1
ATOM 1205 N N . SER A 1 149 ? -44.126 -3.934 78.892 1.00 50.56 149 SER A N 1
ATOM 1206 C CA . SER A 1 149 ? -45.552 -3.714 79.235 1.00 50.56 149 SER A CA 1
ATOM 1207 C C . SER A 1 149 ? -46.652 -4.192 78.254 1.00 50.56 149 SER A C 1
ATOM 1209 O O . SER A 1 149 ? -46.624 -3.934 77.060 1.00 50.56 149 SER A O 1
ATOM 1211 N N . ASP A 1 150 ? -47.640 -4.856 78.870 1.00 52.53 150 ASP A N 1
ATOM 1212 C CA . ASP A 1 150 ? -49.034 -5.202 78.513 1.00 52.53 150 ASP A CA 1
ATOM 1213 C C . ASP A 1 150 ? -49.413 -6.198 77.384 1.00 52.53 150 ASP A C 1
ATOM 1215 O O . ASP A 1 150 ? -49.186 -6.006 76.190 1.00 52.53 150 ASP A O 1
ATOM 1219 N N . GLU A 1 151 ? -50.107 -7.273 77.784 1.00 51.97 151 GLU A N 1
ATOM 1220 C CA . GLU A 1 151 ? -50.297 -8.532 77.036 1.00 51.97 151 GLU A CA 1
ATOM 1221 C C . GLU A 1 151 ? -51.335 -8.449 75.892 1.00 51.97 151 GLU A C 1
ATOM 1223 O O . GLU A 1 151 ? -51.245 -9.180 74.905 1.00 51.97 151 GLU A O 1
ATOM 1228 N N . THR A 1 152 ? -52.293 -7.520 75.953 1.00 54.72 152 THR A N 1
ATOM 1229 C CA . THR A 1 152 ? -53.261 -7.281 74.862 1.00 54.72 152 THR A CA 1
ATOM 1230 C C . THR A 1 152 ? -52.733 -6.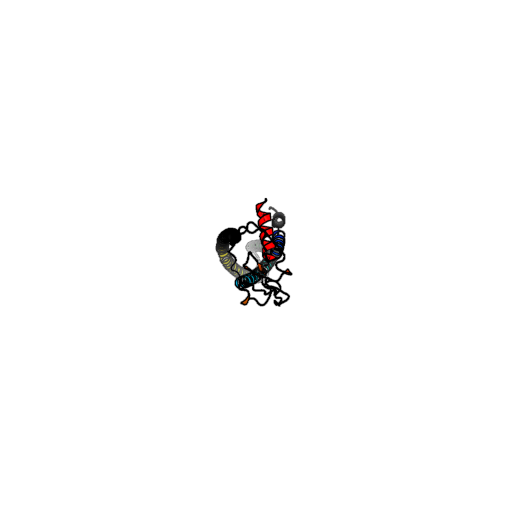336 73.784 1.00 54.72 152 THR A C 1
ATOM 1232 O O . THR A 1 152 ? -53.170 -6.429 72.640 1.00 54.72 152 THR A O 1
ATOM 1235 N N . GLN A 1 153 ? -51.769 -5.469 74.112 1.00 56.62 153 GLN A N 1
ATOM 1236 C CA . GLN A 1 153 ? -51.093 -4.591 73.151 1.00 56.62 153 GLN A CA 1
ATOM 1237 C C . GLN A 1 153 ? -49.936 -5.316 72.448 1.00 56.62 153 GLN A C 1
ATOM 1239 O O . GLN A 1 153 ? -49.772 -5.176 71.235 1.00 56.62 153 GLN A O 1
ATOM 1244 N N . LYS A 1 154 ? -49.235 -6.206 73.168 1.00 58.22 154 LYS A N 1
ATOM 1245 C CA . LYS A 1 154 ? -48.223 -7.116 72.609 1.00 58.22 154 LYS A CA 1
ATOM 1246 C C . LYS A 1 154 ? -48.732 -7.987 71.472 1.00 58.22 154 LYS A C 1
ATOM 1248 O O . LYS A 1 154 ? -47.949 -8.278 70.577 1.00 58.22 154 LYS A O 1
ATOM 1253 N N . ASN A 1 155 ? -49.985 -8.443 71.497 1.00 62.06 155 ASN A N 1
ATOM 1254 C CA . ASN A 1 155 ? -50.507 -9.329 70.451 1.00 62.06 155 ASN A CA 1
ATOM 1255 C C . ASN A 1 155 ? -50.747 -8.571 69.136 1.00 62.06 155 ASN A C 1
ATOM 1257 O O . ASN A 1 155 ? -50.368 -9.039 68.064 1.00 62.06 155 ASN A O 1
ATOM 1261 N N . THR A 1 156 ? -51.297 -7.359 69.216 1.00 67.50 156 THR A N 1
ATOM 1262 C CA . THR A 1 156 ? -51.472 -6.460 68.067 1.00 67.50 156 THR A CA 1
ATOM 1263 C C . THR A 1 156 ? -50.138 -5.920 67.554 1.00 67.50 156 THR A C 1
ATOM 1265 O O . THR A 1 156 ? -49.953 -5.816 66.343 1.00 67.50 156 THR A O 1
ATOM 1268 N N . GLU A 1 157 ? -49.186 -5.610 68.437 1.00 68.62 157 GLU A N 1
ATOM 1269 C CA . GLU A 1 157 ? -47.818 -5.248 68.046 1.00 68.62 157 GLU A CA 1
ATOM 1270 C C . GLU A 1 157 ? -47.057 -6.426 67.444 1.00 68.62 157 GLU A C 1
ATOM 1272 O O . GLU A 1 157 ? -46.442 -6.249 66.400 1.00 68.62 157 GLU A O 1
ATOM 1277 N N . ASN A 1 158 ? -47.157 -7.638 68.000 1.00 71.25 158 ASN A N 1
ATOM 1278 C CA . ASN A 1 158 ? -46.562 -8.837 67.403 1.00 71.25 158 ASN A CA 1
ATOM 1279 C C . ASN A 1 158 ? -47.138 -9.124 66.019 1.00 71.25 158 ASN A C 1
ATOM 1281 O O . ASN A 1 158 ? -46.400 -9.533 65.125 1.00 71.25 158 ASN A O 1
ATOM 1285 N N . GLN A 1 159 ? -48.439 -8.912 65.816 1.00 77.44 159 GLN A N 1
ATOM 1286 C CA . GLN A 1 159 ? -49.050 -9.096 64.505 1.00 77.44 159 GLN A CA 1
ATOM 1287 C C . GLN A 1 159 ? -48.555 -8.052 63.495 1.00 77.44 159 GLN A C 1
ATOM 1289 O O . GLN A 1 159 ? -48.132 -8.423 62.401 1.00 77.44 159 GLN A O 1
ATOM 1294 N N . LYS A 1 160 ? -48.478 -6.776 63.891 1.00 80.88 160 LYS A N 1
ATOM 1295 C CA . LYS A 1 160 ? -47.863 -5.717 63.070 1.00 80.88 160 LYS A CA 1
ATOM 1296 C C . LYS A 1 160 ? -46.384 -5.986 62.789 1.00 80.88 160 LYS A C 1
ATOM 1298 O O . LYS A 1 160 ? -45.915 -5.731 61.684 1.00 80.88 160 LYS A O 1
ATOM 1303 N N . LEU A 1 161 ? -45.649 -6.525 63.761 1.00 81.44 161 LEU A N 1
ATOM 1304 C CA . LEU A 1 161 ? -44.241 -6.881 63.616 1.00 81.44 161 LEU A CA 1
ATOM 1305 C C . LEU A 1 161 ? -44.075 -8.038 62.625 1.00 81.44 161 LEU A C 1
ATOM 1307 O O . LEU A 1 161 ? -43.210 -7.975 61.760 1.00 81.44 161 LEU A O 1
ATOM 1311 N N . ARG A 1 162 ? -44.942 -9.056 62.685 1.00 80.25 162 ARG A N 1
ATOM 1312 C CA . ARG A 1 162 ? -44.969 -10.167 61.718 1.00 80.25 162 ARG A CA 1
ATOM 1313 C C . ARG A 1 162 ? -45.271 -9.689 60.301 1.00 80.25 162 ARG A C 1
ATOM 1315 O O . ARG A 1 162 ? -44.594 -10.119 59.374 1.00 80.25 162 ARG A O 1
ATOM 1322 N N . GLU A 1 163 ? -46.231 -8.782 60.131 1.00 81.81 163 GLU A N 1
ATOM 1323 C CA . GLU A 1 163 ? -46.545 -8.175 58.829 1.00 81.81 163 GLU A CA 1
ATOM 1324 C C . GLU A 1 163 ? -45.387 -7.313 58.304 1.00 81.81 163 GLU A C 1
ATOM 1326 O O . GLU A 1 163 ? -45.029 -7.402 57.129 1.00 81.81 163 GLU A O 1
ATOM 1331 N N . ALA A 1 164 ? -44.743 -6.529 59.172 1.00 84.81 164 ALA A N 1
ATOM 1332 C CA . ALA A 1 164 ? -43.573 -5.731 58.814 1.00 84.81 164 ALA A CA 1
ATOM 1333 C C . ALA A 1 164 ? -42.373 -6.608 58.424 1.00 84.81 164 ALA A C 1
ATOM 1335 O O . ALA A 1 164 ? -41.686 -6.308 57.448 1.00 84.81 164 ALA A O 1
ATOM 1336 N N . ILE A 1 165 ? -42.148 -7.706 59.150 1.00 82.44 165 ILE A N 1
ATOM 1337 C CA . ILE A 1 165 ? -41.120 -8.704 58.842 1.00 82.44 165 ILE A CA 1
ATOM 1338 C C . ILE A 1 165 ? -41.424 -9.375 57.500 1.00 82.44 165 ILE A C 1
ATOM 1340 O O . ILE A 1 165 ? -40.534 -9.447 56.659 1.00 82.44 165 ILE A O 1
ATOM 1344 N N . ALA A 1 166 ? -42.666 -9.803 57.255 1.00 82.94 166 ALA A N 1
ATOM 1345 C CA . ALA A 1 166 ? -43.065 -10.410 55.984 1.00 82.94 166 ALA A CA 1
ATOM 1346 C C . ALA A 1 166 ? -42.847 -9.455 54.800 1.00 82.94 166 ALA A C 1
ATOM 1348 O O . ALA A 1 166 ? -42.227 -9.835 53.811 1.00 82.94 166 ALA A O 1
ATOM 1349 N N . LYS A 1 167 ? -43.255 -8.187 54.938 1.00 86.00 167 LYS A N 1
ATOM 1350 C CA . LYS A 1 167 ? -43.004 -7.155 53.925 1.00 86.00 167 LYS A CA 1
ATOM 1351 C C . LYS A 1 167 ? -41.505 -6.934 53.691 1.00 86.00 167 LYS A C 1
ATOM 1353 O O . LYS A 1 167 ? -41.069 -6.839 52.552 1.00 86.00 167 LYS A O 1
ATOM 1358 N N . LYS A 1 168 ? -40.702 -6.904 54.758 1.00 85.38 168 LYS A N 1
ATOM 1359 C CA . LYS A 1 168 ? -39.240 -6.780 54.659 1.00 85.38 168 LYS A CA 1
ATOM 1360 C C . LYS A 1 168 ? -38.588 -7.984 53.983 1.00 85.38 168 LYS A C 1
ATOM 1362 O O . LYS A 1 168 ? -37.619 -7.796 53.254 1.00 85.38 168 LYS A O 1
ATOM 1367 N N . PHE A 1 169 ? -39.096 -9.192 54.214 1.00 85.69 169 PHE A N 1
ATOM 1368 C CA . PHE A 1 169 ? -38.642 -10.393 53.514 1.00 85.69 169 PHE A CA 1
ATOM 1369 C C . PHE A 1 169 ? -38.955 -10.328 52.015 1.00 85.69 169 PHE A C 1
ATOM 1371 O O . PHE A 1 169 ? -38.084 -10.673 51.221 1.00 85.69 169 PHE A O 1
ATOM 1378 N N . GLU A 1 170 ? -40.136 -9.835 51.635 1.00 88.19 170 GLU A N 1
ATOM 1379 C CA . GLU A 1 170 ? -40.520 -9.609 50.234 1.00 88.19 170 GLU A CA 1
ATOM 1380 C C . GLU A 1 170 ? -39.577 -8.595 49.556 1.00 88.19 170 GLU A C 1
ATOM 1382 O O . GLU A 1 170 ? -38.950 -8.914 48.545 1.00 88.19 170 GLU A O 1
ATOM 1387 N N . ASP A 1 171 ? -39.372 -7.424 50.179 1.00 88.94 171 ASP A N 1
ATOM 1388 C CA . ASP A 1 171 ? -38.446 -6.386 49.692 1.00 88.94 171 ASP A CA 1
ATOM 1389 C C . ASP A 1 171 ? -37.010 -6.941 49.539 1.00 88.94 171 ASP A C 1
ATOM 1391 O O . ASP A 1 171 ? -36.279 -6.625 48.591 1.00 88.94 171 ASP A O 1
ATOM 1395 N N . HIS A 1 172 ? -36.578 -7.787 50.483 1.00 88.56 172 HIS A N 1
ATOM 1396 C CA . HIS A 1 172 ? -35.252 -8.399 50.450 1.00 88.56 172 HIS A CA 1
ATOM 1397 C C . HIS A 1 172 ? -35.135 -9.442 49.337 1.00 88.56 172 HIS A C 1
ATOM 1399 O O . HIS A 1 172 ? -34.125 -9.466 48.634 1.00 88.56 172 HIS A O 1
ATOM 1405 N N . MET A 1 173 ? -36.167 -10.261 49.122 1.00 88.94 173 MET A N 1
ATOM 1406 C CA . MET A 1 173 ? -36.222 -11.198 48.001 1.00 88.94 173 MET A CA 1
ATOM 1407 C C . MET A 1 173 ? -36.153 -10.478 46.651 1.00 88.94 173 MET A C 1
ATOM 1409 O O . MET A 1 173 ? -35.421 -10.919 45.761 1.00 88.94 173 MET A O 1
ATOM 1413 N N . GLU A 1 174 ? -36.853 -9.352 46.500 1.00 91.69 174 GLU A N 1
ATOM 1414 C CA . GLU A 1 174 ? -36.804 -8.543 45.280 1.00 91.69 174 GLU A CA 1
ATOM 1415 C C . GLU A 1 174 ? -35.408 -7.938 45.055 1.00 91.69 174 GLU A C 1
ATOM 1417 O O . GLU A 1 174 ? -34.866 -7.982 43.947 1.00 91.69 174 GLU A O 1
ATOM 1422 N N . THR A 1 175 ? -34.764 -7.468 46.127 1.00 92.69 175 THR A N 1
ATOM 1423 C CA . THR A 1 175 ? -33.382 -6.967 46.080 1.00 92.69 175 THR A CA 1
ATOM 1424 C C . THR A 1 175 ? -32.391 -8.069 45.697 1.00 92.69 175 THR A C 1
ATOM 1426 O O . THR A 1 175 ? -31.520 -7.852 44.854 1.00 92.69 175 THR A O 1
ATOM 1429 N N . VAL A 1 176 ? -32.527 -9.272 46.267 1.00 91.81 176 VAL A N 1
ATOM 1430 C CA . VAL A 1 176 ? -31.687 -10.431 45.926 1.00 91.81 176 VAL A CA 1
ATOM 1431 C C . VAL A 1 176 ? -31.857 -10.804 44.456 1.00 91.81 176 VAL A C 1
ATOM 1433 O O . VAL A 1 176 ? -30.859 -11.011 43.763 1.00 91.81 176 VAL A O 1
ATOM 1436 N N . LYS A 1 177 ? -33.090 -10.815 43.939 1.00 94.12 177 LYS A N 1
ATOM 1437 C CA . LYS A 1 177 ? -33.353 -11.058 42.516 1.00 94.12 177 LYS A CA 1
ATOM 1438 C C . LYS A 1 177 ? -32.640 -10.030 41.632 1.00 94.12 177 LYS A C 1
ATOM 1440 O O . LYS A 1 177 ? -31.894 -10.415 40.737 1.00 94.12 177 LYS A O 1
ATOM 1445 N N . MET A 1 178 ? -32.770 -8.741 41.953 1.00 93.19 178 MET A N 1
ATOM 1446 C CA . MET A 1 178 ? -32.097 -7.659 41.226 1.00 93.19 178 MET A CA 1
ATOM 1447 C C . MET A 1 178 ? -30.566 -7.798 41.247 1.00 93.19 178 MET A C 1
ATOM 1449 O O . MET A 1 178 ? -29.910 -7.588 40.227 1.00 93.19 178 MET A O 1
ATOM 1453 N N . LEU A 1 179 ? -29.980 -8.164 42.391 1.00 91.69 179 LEU A N 1
ATOM 1454 C CA . LEU A 1 179 ? -28.538 -8.405 42.505 1.00 91.69 179 LEU A CA 1
ATOM 1455 C C . LEU A 1 179 ? -28.092 -9.598 41.656 1.00 91.69 179 LEU A C 1
ATOM 1457 O O . LEU A 1 179 ? -27.035 -9.535 41.031 1.00 91.69 179 LEU A O 1
ATOM 1461 N N . THR A 1 180 ? -28.907 -10.650 41.591 1.00 94.00 180 THR A N 1
ATOM 1462 C CA . THR A 1 180 ? -28.631 -11.838 40.774 1.00 94.00 180 THR A CA 1
ATOM 1463 C C . THR A 1 180 ? -28.647 -11.489 39.284 1.00 94.00 180 THR A C 1
ATOM 1465 O O . THR A 1 180 ? -27.717 -11.843 38.556 1.00 94.00 180 THR A O 1
ATOM 1468 N N . ASP A 1 181 ? -29.637 -10.706 38.846 1.00 93.94 181 ASP A N 1
ATOM 1469 C CA . ASP A 1 181 ? -29.729 -10.210 37.468 1.00 93.94 181 ASP A CA 1
ATOM 1470 C C . ASP A 1 181 ? -28.518 -9.330 37.115 1.00 93.94 181 ASP A C 1
ATOM 1472 O O . ASP A 1 181 ? -27.887 -9.501 36.068 1.00 93.94 181 ASP A O 1
ATOM 1476 N N . LYS A 1 182 ? -28.114 -8.433 38.025 1.00 92.69 182 LYS A N 1
ATOM 1477 C CA . LYS A 1 182 ? -26.928 -7.582 37.835 1.00 92.69 182 LYS A CA 1
ATOM 1478 C C . LYS A 1 182 ? -25.623 -8.369 37.822 1.00 92.69 182 LYS A C 1
ATOM 1480 O O . LYS A 1 182 ? -24.714 -8.019 37.071 1.00 92.69 182 LYS A O 1
ATOM 1485 N N . GLN A 1 183 ? -25.524 -9.439 38.601 1.00 92.12 183 GLN A N 1
ATOM 1486 C CA . GLN A 1 183 ? -24.373 -10.334 38.569 1.00 92.12 183 GLN A CA 1
ATOM 1487 C C . GLN A 1 183 ? -24.278 -11.077 37.230 1.00 92.12 183 GLN A C 1
ATOM 1489 O O . GLN A 1 183 ? -23.178 -11.221 36.695 1.00 92.12 183 GLN A O 1
ATOM 1494 N N . HIS A 1 184 ? -25.412 -11.476 36.649 1.00 93.50 184 HIS A N 1
ATOM 1495 C CA . HIS A 1 184 ? -25.446 -12.064 35.311 1.00 93.50 184 HIS A CA 1
ATOM 1496 C C . HIS A 1 184 ? -25.054 -11.053 34.218 1.00 93.50 184 HIS A C 1
ATOM 1498 O O . HIS A 1 184 ? -24.234 -11.366 33.354 1.00 93.50 184 HIS A O 1
ATOM 1504 N N . GLU A 1 185 ? -25.555 -9.814 34.280 1.00 95.00 185 GLU A N 1
ATOM 1505 C CA . GLU A 1 185 ? -25.126 -8.740 33.369 1.00 95.00 185 GLU A CA 1
ATOM 1506 C C . GLU A 1 185 ? -23.613 -8.484 33.456 1.00 95.00 185 GLU A C 1
ATOM 1508 O O . GLU A 1 185 ? -22.939 -8.388 32.428 1.00 95.00 185 GLU A O 1
ATOM 1513 N N . MET A 1 186 ? -23.063 -8.412 34.673 1.00 92.12 186 MET A N 1
ATOM 1514 C CA . MET A 1 186 ? -21.631 -8.211 34.901 1.00 92.12 186 MET A CA 1
ATOM 1515 C C . MET A 1 186 ? -20.797 -9.361 34.323 1.00 92.12 186 MET A C 1
ATOM 1517 O O . MET A 1 186 ? -19.762 -9.107 33.706 1.00 92.12 186 MET A O 1
ATOM 1521 N N . HIS A 1 187 ? -21.259 -10.607 34.465 1.00 94.25 187 HIS A N 1
ATOM 1522 C CA . HIS A 1 187 ? -20.614 -11.765 33.846 1.00 94.25 187 HIS A CA 1
ATOM 1523 C C . HIS A 1 187 ? -20.579 -11.635 32.316 1.00 94.25 187 HIS A C 1
ATOM 1525 O O . HIS A 1 187 ? -19.517 -11.771 31.712 1.00 94.25 187 HIS A O 1
ATOM 1531 N N . ASN A 1 188 ? -21.705 -11.278 31.689 1.00 94.94 188 ASN A N 1
ATOM 1532 C CA . ASN A 1 188 ? -21.781 -11.094 30.235 1.00 94.94 188 ASN A CA 1
ATOM 1533 C C . ASN A 1 188 ? -20.862 -9.969 29.732 1.00 94.94 188 ASN A C 1
ATOM 1535 O O . ASN A 1 188 ? -20.269 -10.078 28.658 1.00 94.94 188 ASN A O 1
ATOM 1539 N N . VAL A 1 189 ? -20.732 -8.874 30.488 1.00 94.69 189 VAL A N 1
ATOM 1540 C CA . VAL A 1 189 ? -19.795 -7.789 30.152 1.00 94.69 189 VAL A CA 1
ATOM 1541 C C . VAL A 1 189 ? -18.346 -8.255 30.295 1.00 94.69 189 VAL A C 1
ATOM 1543 O O . VAL A 1 189 ? -17.539 -7.973 29.412 1.00 94.69 189 VAL A O 1
ATOM 1546 N N . SER A 1 190 ? -18.020 -8.999 31.356 1.00 94.38 190 SER A N 1
ATOM 1547 C CA . SER A 1 190 ? -16.677 -9.552 31.564 1.00 94.38 190 SER A CA 1
ATOM 1548 C C . SER A 1 190 ? -16.274 -10.513 30.446 1.00 94.38 190 SER A C 1
ATOM 1550 O O . SER A 1 190 ? -15.133 -10.489 29.995 1.00 94.38 190 SER A O 1
ATOM 1552 N N . GLU A 1 191 ? -17.205 -11.337 29.969 1.00 96.62 191 GLU A N 1
ATOM 1553 C CA . GLU A 1 191 ? -16.953 -12.266 28.870 1.00 96.62 191 GLU A CA 1
ATOM 1554 C C . GLU A 1 191 ? -16.680 -11.523 27.555 1.00 96.62 191 GLU A C 1
ATOM 1556 O O . GLU A 1 191 ? -15.712 -11.826 26.857 1.00 96.62 191 GLU A O 1
ATOM 1561 N N . LYS A 1 192 ? -17.469 -10.482 27.253 1.00 96.06 192 LYS A N 1
ATOM 1562 C CA . LYS A 1 192 ? -17.223 -9.610 26.093 1.00 96.06 192 LYS A CA 1
ATOM 1563 C C . LYS A 1 192 ? -15.882 -8.886 26.191 1.00 96.06 192 LYS A C 1
ATOM 1565 O O . LYS A 1 192 ? -15.196 -8.763 25.182 1.00 96.06 192 LYS A O 1
ATOM 1570 N N . LEU A 1 193 ? -15.501 -8.415 27.380 1.00 95.06 193 LEU A N 1
ATOM 1571 C CA . LEU A 1 193 ? -14.210 -7.760 27.593 1.00 95.06 193 LEU A CA 1
ATOM 1572 C C . LEU A 1 193 ? -13.053 -8.712 27.269 1.00 95.06 193 LEU A C 1
ATOM 1574 O O . LEU A 1 193 ? -12.178 -8.344 26.493 1.00 95.06 193 LEU A O 1
ATOM 1578 N N . ASN A 1 194 ? -13.110 -9.952 27.760 1.00 95.25 194 ASN A N 1
ATOM 1579 C CA . ASN A 1 194 ? -12.104 -10.973 27.453 1.00 95.25 194 ASN A CA 1
ATOM 1580 C C . ASN A 1 194 ? -12.014 -11.262 25.944 1.00 95.25 194 ASN A C 1
ATOM 1582 O O . ASN A 1 194 ? -10.918 -11.402 25.404 1.00 95.25 194 ASN A O 1
ATOM 1586 N N . GLN A 1 195 ? -13.153 -11.311 25.242 1.00 96.12 195 GLN A N 1
ATOM 1587 C CA . GLN A 1 195 ? -13.172 -11.477 23.783 1.00 96.12 195 GLN A CA 1
ATOM 1588 C C . GLN A 1 195 ? -12.490 -10.303 23.065 1.00 96.12 195 GLN A C 1
ATOM 1590 O O . GLN A 1 195 ? -11.703 -10.520 22.144 1.00 96.12 195 GLN A O 1
ATOM 1595 N N . PHE A 1 196 ? -12.755 -9.062 23.489 1.00 92.50 196 PHE A N 1
ATOM 1596 C CA . PHE A 1 196 ? -12.096 -7.883 22.921 1.00 92.50 196 PHE A CA 1
ATOM 1597 C C . PHE A 1 196 ? -10.597 -7.843 23.225 1.00 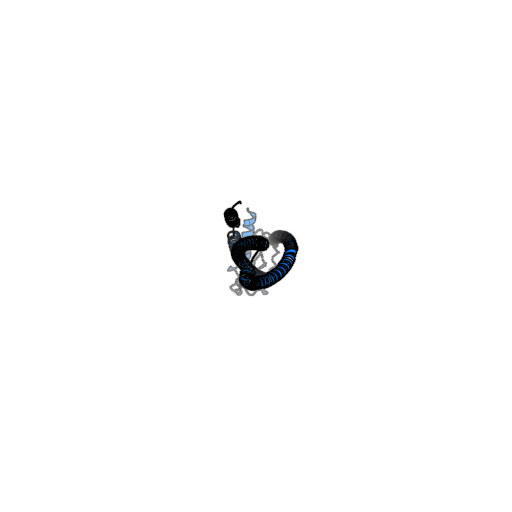92.50 196 PHE A C 1
ATOM 1599 O O . PHE A 1 196 ? -9.816 -7.467 22.353 1.00 92.50 196 PHE A O 1
ATOM 1606 N N . GLU A 1 197 ? -10.179 -8.250 24.424 1.00 95.56 197 GLU A N 1
ATOM 1607 C CA . GLU A 1 197 ? -8.764 -8.325 24.791 1.00 95.56 197 GLU A CA 1
ATOM 1608 C C . GLU A 1 197 ? -7.996 -9.316 23.910 1.00 95.56 197 GLU A C 1
ATOM 1610 O O . GLU A 1 197 ? -6.914 -8.979 23.425 1.00 95.56 197 GLU A O 1
ATOM 1615 N N . GLU A 1 198 ? -8.556 -10.498 23.636 1.00 95.69 198 GLU A N 1
ATOM 1616 C CA . GLU A 1 198 ? -7.952 -11.454 22.697 1.00 95.69 198 GLU A CA 1
ATOM 1617 C C . GLU A 1 198 ? -7.878 -10.899 21.269 1.00 95.69 198 GLU A C 1
ATOM 1619 O O . GLU A 1 198 ? -6.837 -11.001 20.616 1.00 95.69 198 GLU A O 1
ATOM 1624 N N . LEU A 1 199 ? -8.925 -10.212 20.803 1.00 96.25 199 LEU A N 1
ATOM 1625 C CA . LEU A 1 199 ? -8.921 -9.589 19.476 1.00 96.25 199 LEU A CA 1
ATOM 1626 C C . LEU A 1 199 ? -7.837 -8.502 19.352 1.00 96.25 199 LEU A C 1
ATOM 1628 O O . LEU A 1 199 ? -7.140 -8.414 18.339 1.00 96.25 199 LEU A O 1
ATOM 1632 N N . CYS A 1 200 ? -7.662 -7.690 20.398 1.00 92.56 200 CYS A N 1
ATOM 1633 C CA . CYS A 1 200 ? -6.612 -6.675 20.474 1.00 92.56 200 CYS A CA 1
ATOM 1634 C C . CYS A 1 200 ? -5.210 -7.296 20.460 1.00 92.56 200 CYS A C 1
ATOM 1636 O O . CYS A 1 200 ? -4.319 -6.768 19.788 1.00 92.56 200 CYS A O 1
ATOM 1638 N N . LYS A 1 201 ? -5.001 -8.424 21.153 1.00 95.00 201 LYS A N 1
ATOM 1639 C CA . LYS A 1 201 ? -3.731 -9.167 21.095 1.00 95.00 201 LYS A CA 1
ATOM 1640 C C . LYS A 1 201 ? -3.455 -9.670 19.681 1.00 95.00 201 LYS A C 1
ATOM 1642 O O . LYS A 1 201 ? -2.357 -9.454 19.171 1.00 95.00 201 LYS A O 1
ATOM 1647 N N . GLU A 1 202 ? -4.450 -10.260 19.017 1.00 95.06 202 GLU A N 1
ATOM 1648 C CA . GLU A 1 202 ? -4.300 -10.767 17.648 1.00 95.06 202 GLU A CA 1
ATOM 1649 C C . GLU A 1 202 ? -3.946 -9.644 16.656 1.00 95.06 202 GLU A C 1
ATOM 1651 O O . GLU A 1 202 ? -3.044 -9.793 15.828 1.00 95.06 202 GLU A O 1
ATOM 1656 N N . GLN A 1 203 ? -4.617 -8.491 16.749 1.00 92.19 203 GLN A N 1
ATOM 1657 C CA . GLN A 1 203 ? -4.307 -7.332 15.907 1.00 92.19 203 GLN A CA 1
ATOM 1658 C C . GLN A 1 203 ? -2.913 -6.763 16.186 1.00 92.19 203 GLN A C 1
ATOM 1660 O O . GLN A 1 203 ? -2.196 -6.413 15.247 1.00 92.19 203 GLN A O 1
ATOM 1665 N N . THR A 1 204 ? -2.505 -6.708 17.455 1.00 92.19 204 THR A N 1
ATOM 1666 C CA . THR A 1 204 ? -1.168 -6.242 17.850 1.00 92.19 204 THR A CA 1
ATOM 1667 C C . THR A 1 204 ? -0.079 -7.138 17.262 1.00 92.19 204 THR A C 1
ATOM 1669 O O . THR A 1 204 ? 0.908 -6.638 16.725 1.00 92.19 204 THR A O 1
ATOM 1672 N N . GLU A 1 205 ? -0.285 -8.456 17.269 1.00 91.69 205 GLU A N 1
ATOM 1673 C CA . GLU A 1 205 ? 0.666 -9.410 16.692 1.00 91.69 205 GLU A CA 1
ATOM 1674 C C . GLU A 1 205 ? 0.762 -9.288 15.162 1.00 91.69 205 GLU A C 1
ATOM 1676 O O . GLU A 1 205 ? 1.848 -9.396 14.591 1.00 91.69 205 GLU A O 1
ATOM 1681 N N . LYS A 1 206 ? -0.351 -8.985 14.479 1.00 90.19 206 LYS A N 1
ATOM 1682 C CA . LYS A 1 206 ? -0.334 -8.659 13.040 1.00 90.19 206 LYS A CA 1
ATOM 1683 C C . LYS A 1 206 ? 0.435 -7.364 12.767 1.00 90.19 206 LYS A C 1
ATOM 1685 O O . LYS A 1 206 ? 1.244 -7.321 11.842 1.00 90.19 206 LYS A O 1
ATOM 1690 N N . LEU A 1 207 ? 0.228 -6.328 13.583 1.00 88.00 207 LEU A N 1
ATOM 1691 C CA . LEU A 1 207 ? 0.948 -5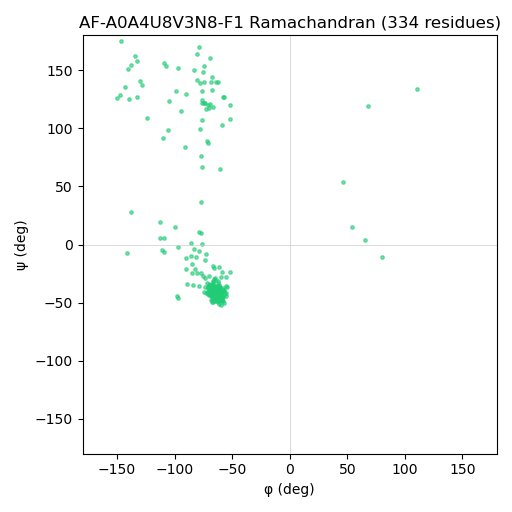.055 13.471 1.00 88.00 207 LEU A CA 1
ATOM 1692 C C . LEU A 1 207 ? 2.450 -5.201 13.747 1.00 88.00 207 LEU A C 1
ATOM 1694 O O . LEU A 1 207 ? 3.246 -4.500 13.128 1.00 88.00 207 LEU A O 1
ATOM 1698 N N . ARG A 1 208 ? 2.855 -6.151 14.598 1.00 89.94 208 ARG A N 1
ATOM 1699 C CA . ARG A 1 208 ? 4.266 -6.436 14.905 1.00 89.94 208 ARG A CA 1
ATOM 1700 C C . ARG A 1 208 ? 5.099 -6.822 13.677 1.00 89.94 208 ARG A C 1
ATOM 1702 O O . ARG A 1 208 ? 6.307 -6.631 13.706 1.00 89.94 208 ARG A O 1
ATOM 1709 N N . LYS A 1 209 ? 4.474 -7.322 12.605 1.00 88.44 209 LYS A N 1
ATOM 1710 C CA . LYS A 1 209 ? 5.147 -7.721 11.352 1.00 88.44 209 LYS A CA 1
ATOM 1711 C C . LYS A 1 209 ? 5.370 -6.569 10.364 1.00 88.44 209 LYS A C 1
ATOM 1713 O O . LYS A 1 209 ? 6.173 -6.689 9.448 1.00 88.44 209 LYS A O 1
ATOM 1718 N N . TYR A 1 210 ? 4.669 -5.446 10.528 1.00 86.06 210 TYR A N 1
ATOM 1719 C CA . TYR A 1 210 ? 4.806 -4.294 9.626 1.00 86.06 210 TYR A CA 1
ATOM 1720 C C . TYR A 1 210 ? 6.203 -3.646 9.599 1.00 86.06 210 TYR A C 1
ATOM 1722 O O . TYR A 1 210 ? 6.615 -3.246 8.512 1.00 86.06 210 TYR A O 1
ATOM 1730 N N . PRO A 1 211 ? 6.935 -3.508 10.725 1.00 90.12 211 PRO A N 1
ATOM 1731 C CA . PRO A 1 211 ? 8.282 -2.940 10.723 1.00 90.12 211 PRO A CA 1
ATOM 1732 C C . PRO A 1 211 ? 9.258 -3.748 9.864 1.00 90.12 211 PRO A C 1
ATOM 1734 O O . PRO A 1 211 ? 10.011 -3.155 9.103 1.00 90.12 211 PRO A O 1
ATOM 1737 N N . GLU A 1 212 ? 9.183 -5.079 9.936 1.00 89.31 212 GLU A N 1
ATOM 1738 C CA . GLU A 1 212 ? 10.037 -5.999 9.173 1.00 89.31 212 GLU A CA 1
ATOM 1739 C C . GLU A 1 212 ? 9.797 -5.840 7.663 1.00 89.31 212 GLU A C 1
ATOM 1741 O O . GLU A 1 212 ? 10.729 -5.553 6.917 1.00 89.31 212 GLU A O 1
ATOM 1746 N N . MET A 1 213 ? 8.533 -5.843 7.216 1.00 87.69 213 MET A N 1
ATOM 1747 C CA . MET A 1 213 ? 8.216 -5.546 5.808 1.00 87.69 213 MET A CA 1
ATOM 1748 C C . MET A 1 213 ? 8.622 -4.129 5.375 1.00 87.69 213 MET A C 1
ATOM 1750 O O . MET A 1 213 ? 8.948 -3.902 4.210 1.00 87.69 213 MET A O 1
ATOM 1754 N N . ALA A 1 214 ? 8.561 -3.142 6.274 1.00 90.19 214 ALA A N 1
ATOM 1755 C CA . ALA A 1 214 ? 8.987 -1.782 5.955 1.00 90.19 214 ALA A CA 1
ATOM 1756 C C . ALA A 1 214 ? 10.510 -1.696 5.756 1.00 90.19 214 ALA A C 1
ATOM 1758 O O . ALA A 1 214 ? 10.971 -0.939 4.897 1.00 90.19 214 ALA A O 1
ATOM 1759 N N . GLU A 1 215 ? 11.278 -2.473 6.518 1.00 93.56 215 GLU A N 1
ATOM 1760 C CA . GLU A 1 215 ? 12.729 -2.590 6.380 1.00 93.56 215 GLU A CA 1
ATOM 1761 C C . GLU A 1 215 ? 13.101 -3.286 5.063 1.00 93.56 215 GLU A C 1
ATOM 1763 O O . GLU A 1 215 ? 13.842 -2.703 4.271 1.00 93.56 215 GLU A O 1
ATOM 1768 N N . GLU A 1 216 ? 12.462 -4.418 4.740 1.00 94.62 216 GLU A N 1
ATOM 1769 C CA . GLU A 1 216 ? 12.623 -5.116 3.451 1.00 94.62 216 GLU A CA 1
ATOM 1770 C C . GLU A 1 216 ? 12.323 -4.202 2.250 1.00 94.62 216 GLU A C 1
ATOM 1772 O O . GLU A 1 216 ? 13.070 -4.155 1.271 1.00 94.62 216 GLU A O 1
ATOM 1777 N N . LEU A 1 217 ? 11.243 -3.414 2.322 1.00 92.44 217 LEU A N 1
ATOM 1778 C CA . LEU A 1 217 ? 10.894 -2.452 1.274 1.00 92.44 217 LEU A CA 1
ATOM 1779 C C . LEU A 1 217 ? 11.970 -1.367 1.117 1.00 92.44 217 LEU A C 1
ATOM 1781 O O . LEU A 1 217 ? 12.212 -0.873 0.013 1.00 92.44 217 LEU A O 1
ATOM 1785 N N . THR A 1 218 ? 12.585 -0.956 2.224 1.00 94.06 218 THR A N 1
ATOM 1786 C CA . THR A 1 218 ? 13.632 0.068 2.228 1.00 94.06 218 THR A CA 1
ATOM 1787 C C . THR A 1 218 ? 14.913 -0.472 1.599 1.00 94.06 218 THR A C 1
ATOM 1789 O O . THR A 1 218 ? 15.500 0.205 0.753 1.00 94.06 218 THR A O 1
ATOM 1792 N N . GLU A 1 219 ? 15.292 -1.707 1.926 1.00 95.25 219 GLU A N 1
ATOM 1793 C CA . GLU A 1 219 ? 16.427 -2.406 1.319 1.00 95.25 219 GLU A CA 1
ATOM 1794 C C . GLU A 1 219 ? 16.212 -2.626 -0.185 1.00 95.25 219 GLU A C 1
ATOM 1796 O O . GLU A 1 219 ? 17.058 -2.261 -1.002 1.00 95.25 219 GLU A O 1
ATOM 1801 N N . LEU A 1 220 ? 15.029 -3.101 -0.586 1.00 95.00 220 LEU A N 1
ATOM 1802 C CA . LEU A 1 220 ? 14.700 -3.307 -1.997 1.00 95.00 220 LEU A CA 1
ATOM 1803 C C . LEU A 1 220 ? 14.753 -2.001 -2.804 1.00 95.00 220 LEU A C 1
ATOM 1805 O O . LEU A 1 220 ? 15.214 -1.987 -3.947 1.00 95.00 220 LEU A O 1
ATOM 1809 N N . ARG A 1 221 ? 14.311 -0.883 -2.214 1.00 94.75 221 ARG A N 1
ATOM 1810 C CA . ARG A 1 221 ? 14.418 0.449 -2.834 1.00 94.75 221 ARG A CA 1
ATOM 1811 C C . ARG A 1 221 ? 15.866 0.897 -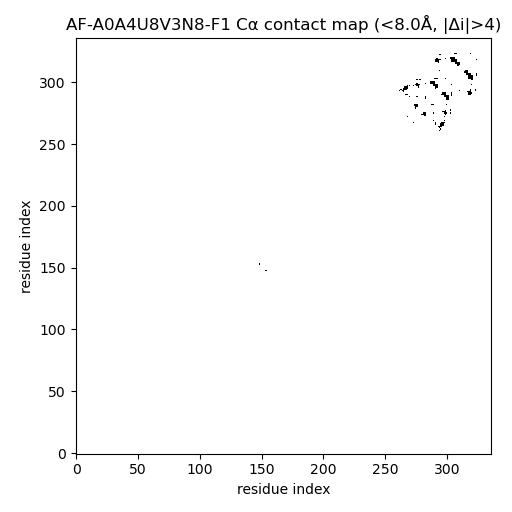2.999 1.00 94.75 221 ARG A C 1
ATOM 1813 O O . ARG A 1 221 ? 16.175 1.507 -4.022 1.00 94.75 221 ARG A O 1
ATOM 1820 N N . ALA A 1 222 ? 16.728 0.617 -2.022 1.00 94.00 222 ALA A N 1
ATOM 1821 C CA . ALA A 1 222 ? 18.151 0.926 -2.113 1.00 94.00 222 ALA A CA 1
ATOM 1822 C C . ALA A 1 222 ? 18.812 0.121 -3.242 1.00 94.00 222 ALA A C 1
ATOM 1824 O O . ALA A 1 222 ? 19.440 0.715 -4.118 1.00 94.00 222 ALA A O 1
ATOM 1825 N N . ASN A 1 223 ? 18.550 -1.188 -3.296 1.00 96.25 223 ASN A N 1
ATOM 1826 C CA . ASN A 1 223 ? 19.052 -2.074 -4.349 1.00 96.25 223 ASN A CA 1
ATOM 1827 C C . ASN A 1 223 ? 18.585 -1.619 -5.738 1.00 96.25 223 ASN A C 1
ATOM 1829 O O . ASN A 1 223 ? 19.383 -1.505 -6.665 1.00 96.25 223 ASN A O 1
ATOM 1833 N N . TYR A 1 224 ? 17.302 -1.271 -5.882 1.00 92.81 224 TYR A N 1
ATOM 1834 C CA . TYR A 1 224 ? 16.775 -0.745 -7.142 1.00 92.81 224 TYR A CA 1
ATOM 1835 C C . TYR A 1 224 ? 17.460 0.564 -7.567 1.00 92.81 224 TYR A C 1
ATOM 1837 O O . TYR A 1 224 ? 17.769 0.748 -8.745 1.00 92.81 224 TYR A O 1
ATOM 1845 N N . ALA A 1 225 ? 17.711 1.478 -6.623 1.00 93.69 225 ALA A N 1
ATOM 1846 C CA . ALA A 1 225 ? 18.402 2.733 -6.908 1.00 93.69 225 ALA A CA 1
ATOM 1847 C C . ALA A 1 225 ? 19.854 2.505 -7.365 1.00 93.69 225 ALA A C 1
ATOM 1849 O O . ALA A 1 225 ? 20.330 3.212 -8.257 1.00 93.69 225 ALA A O 1
ATOM 1850 N N . GLU A 1 226 ? 20.536 1.511 -6.795 1.00 95.44 226 GLU A N 1
ATOM 1851 C CA . GLU A 1 226 ? 21.886 1.115 -7.198 1.00 95.44 226 GLU A CA 1
ATOM 1852 C C . GLU A 1 226 ? 21.900 0.509 -8.606 1.00 95.44 226 GLU A C 1
ATOM 1854 O O . GLU A 1 226 ? 22.613 1.011 -9.476 1.00 95.44 226 GLU A O 1
ATOM 1859 N N . THR A 1 227 ? 21.018 -0.452 -8.894 1.00 94.88 227 THR A N 1
ATOM 1860 C CA . THR A 1 227 ? 20.882 -1.031 -10.242 1.00 94.88 227 THR A CA 1
ATOM 1861 C C . THR A 1 227 ? 20.545 0.029 -11.297 1.00 94.88 227 THR A C 1
ATOM 1863 O O . THR A 1 227 ? 21.069 0.008 -12.412 1.00 94.88 227 THR A O 1
ATOM 1866 N N . LEU A 1 228 ? 19.691 1.004 -10.964 1.00 95.69 228 LEU A N 1
ATOM 1867 C CA . LEU A 1 228 ? 19.372 2.113 -11.867 1.00 95.69 228 LEU A CA 1
ATOM 1868 C C . LEU A 1 228 ? 20.616 2.959 -12.187 1.00 95.69 228 LEU A C 1
ATOM 1870 O O . LEU A 1 228 ? 20.783 3.422 -13.319 1.00 95.69 228 LEU A O 1
ATOM 1874 N N . LYS A 1 229 ? 21.489 3.173 -11.198 1.00 95.56 229 LYS A N 1
ATOM 1875 C CA . LYS A 1 229 ? 22.736 3.920 -11.374 1.00 95.56 229 LYS A CA 1
ATOM 1876 C C . LYS A 1 229 ? 23.699 3.177 -12.302 1.00 95.56 229 LYS A C 1
ATOM 1878 O O . LYS A 1 229 ? 24.218 3.798 -13.228 1.00 95.56 229 LYS A O 1
ATOM 1883 N N . GLU A 1 230 ? 23.869 1.870 -12.114 1.00 96.12 230 GLU A N 1
ATOM 1884 C CA . GLU A 1 230 ? 24.684 1.025 -12.998 1.00 96.12 230 GLU A CA 1
ATOM 1885 C C . GLU A 1 230 ? 24.165 1.060 -14.441 1.00 96.12 230 GLU A C 1
ATOM 1887 O O . GLU A 1 230 ? 24.928 1.290 -15.380 1.00 96.12 230 GLU A O 1
ATOM 1892 N N . LEU A 1 231 ? 22.847 0.942 -14.633 1.00 95.00 231 LEU A N 1
ATOM 1893 C CA . LEU A 1 231 ? 22.229 1.019 -15.958 1.00 95.00 231 LEU A CA 1
ATOM 1894 C C . LEU A 1 231 ? 22.491 2.372 -16.639 1.00 95.00 231 LEU A C 1
ATOM 1896 O O . LEU A 1 231 ? 22.746 2.439 -17.844 1.00 95.00 231 LEU A O 1
ATOM 1900 N N . LEU A 1 232 ? 22.434 3.468 -15.876 1.00 95.19 232 LEU A N 1
ATOM 1901 C CA . LEU A 1 232 ? 22.743 4.805 -16.381 1.00 95.19 232 LEU A CA 1
ATOM 1902 C C . LEU A 1 232 ? 24.209 4.942 -16.800 1.00 95.19 232 LEU A C 1
ATOM 1904 O O . LEU A 1 232 ? 24.479 5.621 -17.791 1.00 95.19 232 LEU A O 1
ATOM 1908 N N . GLU A 1 233 ? 25.133 4.320 -16.072 1.00 95.81 233 GLU A N 1
ATOM 1909 C CA . GLU A 1 233 ? 26.553 4.282 -16.428 1.00 95.81 233 GLU A CA 1
ATOM 1910 C C . GLU A 1 233 ? 26.781 3.448 -17.694 1.00 95.81 233 GLU A C 1
ATOM 1912 O O . GLU A 1 233 ? 27.379 3.959 -18.641 1.00 95.81 233 GLU A O 1
ATOM 1917 N N . CYS A 1 234 ? 26.204 2.246 -17.792 1.00 91.44 234 CYS A N 1
ATOM 1918 C CA . CYS A 1 234 ? 26.260 1.427 -19.010 1.00 91.44 234 CYS A CA 1
ATOM 1919 C C . CYS A 1 234 ? 25.681 2.146 -20.237 1.00 91.44 234 CYS A C 1
ATOM 1921 O O . CYS A 1 234 ? 26.205 2.032 -21.343 1.00 91.44 234 CYS A O 1
ATOM 1923 N N . ARG A 1 235 ? 24.605 2.921 -20.067 1.00 93.81 235 ARG A N 1
ATOM 1924 C CA . ARG A 1 235 ? 24.031 3.707 -21.167 1.00 93.81 235 ARG A CA 1
ATOM 1925 C C . ARG A 1 235 ? 24.994 4.786 -21.663 1.00 93.81 235 ARG A C 1
ATOM 1927 O O . ARG A 1 235 ? 25.114 4.968 -22.870 1.00 93.81 235 ARG A O 1
ATOM 1934 N N . LYS A 1 236 ? 25.670 5.492 -20.750 1.00 94.50 236 LYS A N 1
ATOM 1935 C CA . LYS A 1 236 ? 26.653 6.526 -21.114 1.00 94.50 236 LYS A CA 1
ATOM 1936 C C . LYS A 1 236 ? 27.839 5.927 -21.862 1.00 94.50 236 LYS A C 1
ATOM 1938 O O . LYS A 1 236 ? 28.228 6.464 -22.891 1.00 94.50 236 LYS A O 1
ATOM 1943 N N . THR A 1 237 ? 28.367 4.797 -21.393 1.00 94.06 237 THR A N 1
ATOM 1944 C CA . THR A 1 237 ? 29.499 4.144 -22.066 1.00 94.06 237 THR A CA 1
ATOM 1945 C C . 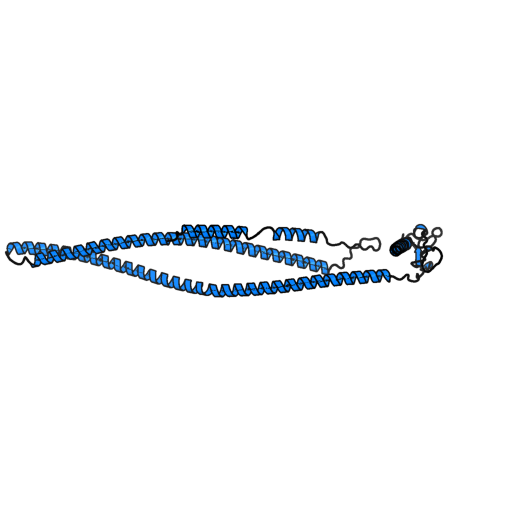THR A 1 237 ? 29.122 3.660 -23.466 1.00 94.06 237 THR A C 1
ATOM 1947 O O . THR A 1 237 ? 29.909 3.810 -24.397 1.00 94.06 237 THR A O 1
ATOM 1950 N N . LEU A 1 238 ? 27.904 3.142 -23.657 1.00 91.00 238 LEU A N 1
ATOM 1951 C CA . LEU A 1 238 ? 27.397 2.781 -24.985 1.00 91.00 238 LEU A CA 1
ATOM 1952 C C . LEU A 1 238 ? 27.261 3.995 -25.915 1.00 91.00 238 LEU A C 1
ATOM 1954 O O . LEU A 1 238 ? 27.600 3.898 -27.094 1.00 91.00 238 LEU A O 1
ATOM 1958 N N . GLU A 1 239 ? 26.795 5.132 -25.399 1.00 91.56 239 GLU A N 1
ATOM 1959 C CA . GLU A 1 239 ? 26.686 6.381 -26.162 1.00 91.56 239 GLU A CA 1
ATOM 1960 C C . GLU A 1 239 ? 28.067 6.894 -26.607 1.00 91.56 239 GLU A C 1
ATOM 1962 O O . GLU A 1 239 ? 28.259 7.219 -27.780 1.00 91.56 239 GLU A O 1
ATOM 1967 N N . GLU A 1 240 ? 29.055 6.876 -25.709 1.00 93.19 240 GLU A N 1
ATOM 1968 C CA . GLU A 1 240 ? 30.446 7.245 -26.007 1.00 93.19 240 GLU A CA 1
ATOM 1969 C C . GLU A 1 240 ? 31.071 6.320 -27.065 1.00 93.19 240 GLU A C 1
ATOM 1971 O O . GLU A 1 240 ? 31.649 6.792 -28.049 1.00 93.19 240 GLU A O 1
ATOM 1976 N N . LEU A 1 241 ? 30.901 5.000 -26.922 1.00 91.94 241 LEU A N 1
ATOM 1977 C CA . LEU A 1 241 ? 31.375 4.020 -27.905 1.00 91.94 241 LEU A CA 1
ATOM 1978 C C . LEU A 1 241 ? 30.710 4.212 -29.274 1.00 91.94 241 LEU A C 1
ATOM 1980 O O . LEU A 1 241 ? 31.388 4.152 -30.303 1.00 91.94 241 LEU A O 1
ATOM 1984 N N . GLY A 1 242 ? 29.401 4.480 -29.298 1.00 88.81 242 GLY A N 1
ATOM 1985 C CA . GLY A 1 242 ? 28.666 4.811 -30.518 1.00 88.81 242 GLY A CA 1
ATOM 1986 C C . GLY A 1 242 ? 29.222 6.060 -31.209 1.00 88.81 242 GLY A C 1
ATOM 1987 O O . GLY A 1 242 ? 29.410 6.059 -32.429 1.00 88.81 242 GLY A O 1
ATOM 1988 N N . GLY A 1 243 ? 29.566 7.089 -30.429 1.00 87.69 243 GLY A N 1
ATOM 1989 C CA . GLY A 1 243 ? 30.238 8.296 -30.912 1.00 87.69 243 GLY A CA 1
ATOM 1990 C C . GLY A 1 243 ? 31.590 7.996 -31.568 1.00 87.69 243 GLY A C 1
ATOM 1991 O O . GLY A 1 243 ? 31.809 8.358 -32.727 1.00 87.69 243 GLY A O 1
ATOM 1992 N N . HIS A 1 244 ? 32.463 7.258 -30.877 1.00 89.81 244 HIS A N 1
ATOM 1993 C CA . HIS A 1 244 ? 33.783 6.878 -31.397 1.00 89.81 244 HIS A CA 1
ATOM 1994 C C . HIS A 1 244 ? 33.716 6.019 -32.664 1.00 89.81 244 HIS A C 1
ATOM 1996 O O . HIS A 1 244 ? 34.517 6.201 -33.586 1.00 89.81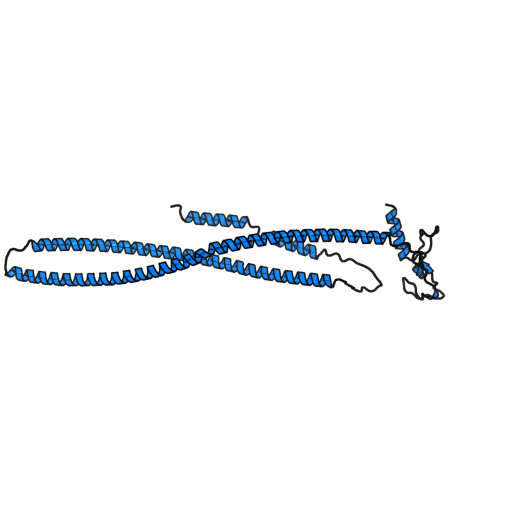 244 HIS A O 1
ATOM 2002 N N . LEU A 1 245 ? 32.759 5.091 -32.741 1.00 85.38 245 LEU A N 1
ATOM 2003 C CA . LEU A 1 245 ? 32.535 4.269 -33.932 1.00 85.38 245 LEU A CA 1
ATOM 2004 C C . LEU A 1 245 ? 32.076 5.117 -35.122 1.00 85.38 245 LEU A C 1
ATOM 2006 O O . LEU A 1 245 ? 32.559 4.913 -36.237 1.00 85.38 245 LEU A O 1
ATOM 2010 N N . SER A 1 246 ? 31.182 6.083 -34.893 1.00 86.12 246 SER A N 1
ATOM 2011 C CA . SER A 1 246 ? 30.722 7.008 -35.933 1.00 86.12 246 SER A CA 1
ATOM 2012 C C . SER A 1 246 ? 31.869 7.861 -36.479 1.00 86.12 246 SER A C 1
ATOM 2014 O O . SER A 1 246 ? 32.044 7.956 -37.695 1.00 86.12 246 SER A O 1
ATOM 2016 N N . GLU A 1 247 ? 32.686 8.434 -35.594 1.00 85.69 247 GLU A N 1
ATOM 2017 C CA . GLU A 1 247 ? 33.856 9.233 -35.973 1.00 85.69 247 GLU A CA 1
ATOM 2018 C C . GLU A 1 247 ? 34.890 8.395 -36.740 1.00 85.69 247 GLU A C 1
ATOM 2020 O O . GLU A 1 247 ? 35.345 8.777 -37.820 1.00 85.69 247 GLU A O 1
ATOM 2025 N N . SER A 1 248 ? 35.197 7.196 -36.240 1.00 84.62 248 SER A N 1
ATOM 2026 C CA . SER A 1 248 ? 36.116 6.268 -36.907 1.00 84.62 248 SER A CA 1
ATOM 2027 C C . SER A 1 248 ? 35.610 5.866 -38.296 1.00 84.62 248 SER A C 1
ATOM 2029 O O . SER A 1 248 ? 36.390 5.789 -39.247 1.00 84.62 248 SER A O 1
ATOM 2031 N N . LYS A 1 249 ? 34.297 5.646 -38.449 1.00 83.38 249 LYS A N 1
ATOM 2032 C CA . LYS A 1 249 ? 33.673 5.326 -39.738 1.00 83.38 249 LYS A CA 1
ATOM 2033 C C . LYS A 1 249 ? 33.781 6.488 -40.725 1.00 83.38 249 LYS A C 1
ATOM 2035 O O . LYS A 1 249 ? 34.116 6.236 -41.881 1.00 83.38 249 LYS A O 1
ATOM 2040 N N . LEU A 1 250 ? 33.530 7.725 -40.287 1.00 77.25 250 LEU A N 1
ATOM 2041 C CA . LEU A 1 250 ? 33.689 8.924 -41.121 1.00 77.25 250 LEU A CA 1
ATOM 2042 C C . LEU A 1 250 ? 35.124 9.045 -41.632 1.00 77.25 250 LEU A C 1
ATOM 2044 O O . LEU A 1 250 ? 35.334 9.130 -42.839 1.00 77.25 250 LEU A O 1
ATOM 2048 N N . LYS A 1 251 ? 36.109 8.894 -40.743 1.00 82.06 251 LYS A N 1
ATOM 2049 C CA . LYS A 1 251 ? 37.528 8.974 -41.106 1.00 82.06 251 LYS A CA 1
ATOM 2050 C C . LYS A 1 251 ? 37.954 7.903 -42.115 1.00 82.06 251 LYS A C 1
ATOM 2052 O O . LYS A 1 251 ? 38.751 8.163 -43.010 1.00 82.06 251 LYS A O 1
ATOM 2057 N N . ILE A 1 252 ? 37.402 6.691 -42.011 1.00 77.88 252 ILE A N 1
ATOM 2058 C CA . ILE A 1 252 ? 37.633 5.623 -42.999 1.00 77.88 252 ILE A CA 1
ATOM 2059 C C . ILE A 1 252 ? 37.015 5.975 -44.358 1.00 77.88 252 ILE A C 1
ATOM 2061 O O . ILE A 1 252 ? 37.603 5.649 -45.390 1.00 77.88 252 ILE A O 1
ATOM 2065 N N . VAL A 1 253 ? 35.831 6.593 -44.382 1.00 73.38 253 VAL A N 1
ATOM 2066 C CA . VAL A 1 253 ? 35.185 7.030 -45.630 1.00 73.38 253 VAL A CA 1
ATOM 2067 C C . VAL A 1 253 ? 36.000 8.141 -46.289 1.00 73.38 253 VAL A C 1
ATOM 2069 O O . VAL A 1 253 ? 36.312 8.015 -47.469 1.00 73.38 253 VAL A O 1
ATOM 2072 N N . GLU A 1 254 ? 36.427 9.146 -45.527 1.00 74.56 254 GLU A N 1
ATOM 2073 C CA . GLU A 1 254 ? 37.285 10.240 -46.004 1.00 74.56 254 GLU A CA 1
ATOM 2074 C C . GLU A 1 254 ? 38.590 9.705 -46.610 1.00 74.56 254 GLU A C 1
ATOM 2076 O O . GLU A 1 254 ? 38.905 9.983 -47.767 1.00 74.56 254 GLU A O 1
ATOM 2081 N N . LEU A 1 255 ? 39.296 8.824 -45.889 1.00 74.25 255 LEU A N 1
ATOM 2082 C CA . LEU A 1 255 ? 40.513 8.186 -46.398 1.00 74.25 255 LEU A CA 1
ATOM 2083 C C . LEU A 1 255 ? 40.249 7.352 -47.661 1.00 74.25 255 LEU A C 1
ATOM 2085 O O . LEU A 1 255 ? 41.065 7.352 -48.579 1.00 74.25 255 LEU A O 1
ATOM 2089 N N . LYS A 1 256 ? 39.114 6.645 -47.755 1.00 67.31 256 LYS A N 1
ATOM 2090 C CA . LYS A 1 256 ? 38.738 5.906 -48.976 1.00 67.31 256 LYS A CA 1
ATOM 2091 C C . LYS A 1 256 ? 38.443 6.832 -50.156 1.00 67.31 256 LYS A C 1
ATOM 2093 O O . LYS A 1 256 ? 38.727 6.456 -51.293 1.00 67.31 256 LYS A O 1
ATOM 2098 N N . GLU A 1 257 ? 37.875 8.009 -49.919 1.00 65.69 257 GLU A N 1
ATOM 2099 C CA . GLU A 1 257 ? 37.617 9.003 -50.963 1.00 65.69 257 GLU A CA 1
ATOM 2100 C C . GLU A 1 257 ? 38.905 9.659 -51.475 1.00 65.69 257 GLU A C 1
ATOM 2102 O O . GLU A 1 257 ? 39.043 9.871 -52.688 1.00 65.69 257 GLU A O 1
ATOM 2107 N N . GLU A 1 258 ? 39.872 9.899 -50.586 1.00 60.81 258 GLU A N 1
ATOM 2108 C CA . GLU A 1 258 ? 41.217 10.367 -50.938 1.00 60.81 258 GLU A CA 1
ATOM 2109 C C . GLU A 1 258 ? 42.013 9.305 -51.711 1.00 60.81 258 GLU A C 1
ATOM 2111 O O . GLU A 1 258 ? 42.644 9.614 -52.724 1.00 60.81 258 GLU A O 1
ATOM 2116 N N . PHE A 1 259 ? 41.929 8.038 -51.290 1.00 55.69 259 PHE A N 1
ATOM 2117 C CA . PHE A 1 259 ? 42.637 6.915 -51.913 1.00 55.69 259 PHE A CA 1
ATOM 2118 C C . PHE A 1 259 ? 41.917 6.280 -53.102 1.00 55.69 259 PHE A C 1
ATOM 2120 O O . PHE A 1 259 ? 42.457 5.335 -53.675 1.00 55.69 259 PHE A O 1
ATOM 2127 N N . LEU A 1 260 ? 40.743 6.779 -53.512 1.00 57.00 260 LEU A N 1
ATOM 2128 C CA . LEU A 1 260 ? 40.098 6.384 -54.767 1.00 57.00 260 LEU A CA 1
ATOM 2129 C C . LEU A 1 260 ? 41.066 6.718 -55.913 1.00 57.00 260 LEU A C 1
ATOM 2131 O O . LEU A 1 260 ? 41.217 7.900 -56.257 1.00 57.00 260 LEU A O 1
ATOM 2135 N N . PRO A 1 261 ? 41.772 5.716 -56.475 1.00 50.53 261 PRO A N 1
ATOM 2136 C CA . PRO A 1 261 ? 42.913 5.992 -57.318 1.00 50.53 261 PRO A CA 1
ATOM 2137 C C . PRO A 1 261 ? 42.424 6.664 -58.593 1.00 50.53 261 PRO A C 1
ATOM 2139 O O . PRO A 1 261 ? 41.400 6.280 -59.166 1.00 50.53 261 PRO A O 1
ATOM 2142 N N . LEU A 1 262 ? 43.227 7.595 -59.099 1.00 53.81 262 LEU A N 1
ATOM 2143 C CA . LEU A 1 262 ? 43.365 7.844 -60.533 1.00 53.81 262 LEU A CA 1
ATOM 2144 C C . LEU A 1 262 ? 43.877 6.543 -61.182 1.00 53.81 262 LEU A C 1
ATOM 2146 O O . LEU A 1 262 ? 45.022 6.461 -61.613 1.00 53.81 262 LEU A O 1
ATOM 2150 N N . SER A 1 263 ? 43.068 5.483 -61.134 1.00 52.91 263 SER A N 1
ATOM 2151 C CA . SER A 1 263 ? 43.369 4.187 -61.716 1.00 52.91 263 SER A CA 1
ATOM 2152 C C . SER A 1 263 ? 43.605 4.426 -63.196 1.00 52.91 263 SER A C 1
ATOM 2154 O O . SER A 1 263 ? 42.805 5.090 -63.861 1.00 52.91 263 SER A O 1
ATOM 2156 N N . GLU A 1 264 ? 44.747 3.948 -63.682 1.00 56.88 264 GLU A N 1
ATOM 2157 C CA . GLU A 1 264 ? 45.102 3.974 -65.090 1.00 56.88 264 GLU A CA 1
ATOM 2158 C C . GLU A 1 264 ? 43.935 3.357 -65.864 1.00 56.88 264 GLU A C 1
ATOM 2160 O O . GLU A 1 264 ? 43.621 2.178 -65.705 1.00 56.88 264 GLU A O 1
ATOM 2165 N N . ALA A 1 265 ? 43.195 4.209 -66.574 1.00 62.00 265 ALA A N 1
ATOM 2166 C CA . ALA A 1 265 ? 41.908 3.854 -67.141 1.00 62.00 265 ALA A CA 1
ATOM 2167 C C . ALA A 1 265 ? 42.036 2.557 -67.947 1.00 62.00 265 ALA A C 1
ATOM 2169 O O . ALA A 1 265 ? 42.793 2.518 -68.913 1.00 62.00 265 ALA A O 1
ATOM 2170 N N . GLN A 1 266 ? 41.303 1.503 -67.587 1.00 74.06 266 GLN A N 1
ATOM 2171 C CA . GLN A 1 266 ? 41.246 0.307 -68.419 1.00 74.06 266 GLN A CA 1
ATOM 2172 C C . GLN A 1 266 ? 40.335 0.617 -69.613 1.00 74.06 266 GLN A C 1
ATOM 2174 O O . GLN A 1 266 ? 39.126 0.785 -69.454 1.00 74.06 266 GLN A O 1
ATOM 2179 N N . TRP A 1 267 ? 40.916 0.777 -70.805 1.00 84.44 267 TRP A N 1
ATOM 2180 C CA . TRP A 1 267 ? 40.147 1.137 -71.999 1.00 84.44 267 TRP A CA 1
ATOM 2181 C C . TRP A 1 267 ? 39.283 -0.044 -72.439 1.00 84.44 267 TRP A C 1
ATOM 2183 O O . TRP A 1 267 ? 39.796 -1.115 -72.767 1.00 84.44 267 TRP A O 1
ATOM 2193 N N . GLU A 1 268 ? 37.968 0.166 -72.465 1.00 87.12 268 GLU A N 1
ATOM 2194 C CA . GLU A 1 268 ? 37.024 -0.799 -73.026 1.00 87.12 268 GLU A CA 1
ATOM 2195 C C . GLU A 1 268 ? 37.293 -0.960 -74.531 1.00 87.12 268 GLU A C 1
ATOM 2197 O O . GLU A 1 268 ? 37.575 0.015 -75.239 1.00 87.12 268 GLU A O 1
ATOM 2202 N N . LYS A 1 269 ? 37.219 -2.194 -75.038 1.00 87.81 269 LYS A N 1
ATOM 2203 C CA . LYS A 1 269 ? 37.379 -2.455 -76.470 1.00 87.81 269 LYS A CA 1
ATOM 2204 C C . LYS A 1 269 ? 36.128 -2.013 -77.217 1.00 87.81 269 LYS A C 1
ATOM 2206 O O . LYS A 1 269 ? 35.008 -2.282 -76.791 1.00 87.81 269 LYS A O 1
ATOM 2211 N N . ASP A 1 270 ? 36.320 -1.413 -78.387 1.00 86.88 270 ASP A N 1
ATOM 2212 C CA . ASP A 1 270 ? 35.209 -0.970 -79.233 1.00 86.88 270 ASP A CA 1
ATOM 2213 C C . ASP A 1 270 ? 34.283 -2.115 -79.654 1.00 86.88 270 ASP A C 1
ATOM 2215 O O . ASP A 1 270 ? 33.104 -1.865 -79.881 1.00 86.88 270 ASP A O 1
ATOM 2219 N N . SER A 1 271 ? 34.775 -3.352 -79.756 1.00 86.25 271 SER A N 1
ATOM 2220 C CA . SER A 1 271 ? 33.962 -4.529 -80.093 1.00 86.25 271 SER A CA 1
ATOM 2221 C C . SER A 1 271 ? 32.910 -4.860 -79.037 1.00 86.25 271 SER A C 1
ATOM 2223 O O . SER A 1 271 ? 31.855 -5.377 -79.383 1.00 86.25 271 SER A O 1
ATOM 2225 N N . ASP A 1 272 ? 33.176 -4.523 -77.777 1.00 87.38 272 ASP A N 1
ATOM 2226 C CA . ASP A 1 272 ? 32.441 -5.068 -76.632 1.00 87.38 272 ASP A CA 1
ATOM 2227 C C . ASP A 1 272 ? 31.318 -4.123 -76.166 1.00 87.38 272 ASP A C 1
ATOM 2229 O O . ASP A 1 272 ? 30.577 -4.430 -75.236 1.00 87.38 272 ASP A O 1
ATOM 2233 N N . VAL A 1 273 ? 31.185 -2.952 -76.802 1.00 89.69 273 VAL A N 1
ATOM 2234 C CA . VAL A 1 273 ? 30.242 -1.904 -76.391 1.00 89.69 273 VAL A CA 1
ATOM 2235 C C . VAL A 1 273 ? 29.310 -1.518 -77.532 1.00 89.69 273 VAL A C 1
ATOM 2237 O O . VAL A 1 273 ? 29.704 -0.824 -78.470 1.00 89.69 273 VAL A O 1
ATOM 2240 N N . GLU A 1 274 ? 28.041 -1.899 -77.435 1.00 92.00 274 GLU A N 1
ATOM 2241 C CA . GLU A 1 274 ? 27.023 -1.609 -78.458 1.00 92.00 274 GLU A CA 1
ATOM 2242 C C . GLU A 1 274 ? 26.291 -0.278 -78.235 1.00 92.00 274 GLU A C 1
ATOM 2244 O O . GLU A 1 274 ? 25.776 0.322 -79.181 1.00 92.00 274 GLU A O 1
ATOM 2249 N N . SER A 1 275 ? 26.297 0.240 -77.006 1.00 94.19 275 SER A N 1
ATOM 2250 C CA . SER A 1 275 ? 25.579 1.456 -76.616 1.00 94.19 275 SER A CA 1
ATOM 2251 C C . SER A 1 275 ? 26.398 2.368 -75.707 1.00 94.19 275 SER A C 1
ATOM 2253 O O . SER A 1 275 ? 27.272 1.922 -74.972 1.00 94.19 275 SER A O 1
ATOM 2255 N N . CYS A 1 276 ? 26.102 3.668 -75.723 1.00 94.94 276 CYS A N 1
ATOM 2256 C CA . CYS A 1 276 ? 26.747 4.646 -74.846 1.00 94.94 276 CYS A CA 1
ATOM 2257 C C . CYS A 1 276 ? 26.565 4.276 -73.367 1.00 94.94 276 CYS A C 1
ATOM 2259 O O . CYS A 1 276 ? 25.429 4.196 -72.913 1.00 94.94 276 CYS A O 1
ATOM 2261 N N . LYS A 1 277 ? 27.651 4.187 -72.587 1.00 92.75 277 LYS A N 1
ATOM 2262 C CA . LYS A 1 277 ? 27.589 3.808 -71.160 1.00 92.75 277 LYS A CA 1
ATOM 2263 C C . LYS A 1 277 ? 26.777 4.762 -70.269 1.00 92.75 277 LYS A C 1
ATOM 2265 O O . LYS A 1 277 ? 26.395 4.396 -69.167 1.00 92.75 277 LYS A O 1
ATOM 2270 N N . SER A 1 278 ? 26.539 5.999 -70.713 1.00 93.88 278 SER A N 1
ATOM 2271 C CA . SER A 1 278 ? 25.783 6.997 -69.937 1.00 93.88 278 SER A CA 1
ATOM 2272 C C . SER A 1 278 ? 24.311 7.090 -70.332 1.00 93.88 278 SER A C 1
ATOM 2274 O O . SER A 1 278 ? 23.463 7.162 -69.452 1.00 93.88 278 SER A O 1
ATOM 2276 N N . CYS A 1 279 ? 23.997 7.133 -71.629 1.00 94.88 279 CYS A N 1
ATOM 2277 C CA . CYS A 1 279 ? 22.625 7.347 -72.104 1.00 94.88 279 CYS A CA 1
ATOM 2278 C C . CYS A 1 279 ? 22.018 6.132 -72.815 1.00 94.88 279 CYS A C 1
ATOM 2280 O O . CYS A 1 279 ? 20.937 6.247 -73.383 1.00 94.88 279 CYS A O 1
ATOM 2282 N N . ASN A 1 280 ? 22.723 4.996 -72.826 1.00 93.62 280 ASN A N 1
ATOM 2283 C CA . ASN A 1 280 ? 22.311 3.706 -73.391 1.00 93.62 280 ASN A CA 1
ATOM 2284 C C . ASN A 1 280 ? 21.865 3.731 -74.859 1.00 93.62 280 ASN A C 1
ATOM 2286 O O . ASN A 1 280 ? 21.288 2.773 -75.364 1.00 93.62 280 ASN A O 1
ATOM 2290 N N . VAL A 1 281 ? 22.168 4.802 -75.589 1.00 93.81 281 VAL A N 1
ATOM 2291 C CA . VAL A 1 281 ? 21.847 4.884 -77.011 1.00 93.81 281 VAL A CA 1
ATOM 2292 C C . VAL A 1 281 ? 22.814 4.039 -77.837 1.00 93.81 281 VAL A C 1
ATOM 2294 O O . VAL A 1 281 ? 24.031 4.144 -77.658 1.00 93.81 281 VAL A O 1
ATOM 2297 N N . GLN A 1 282 ? 22.277 3.232 -78.752 1.00 94.56 282 GLN A N 1
ATOM 2298 C CA . GLN A 1 282 ? 23.074 2.375 -79.627 1.00 94.56 282 GLN A CA 1
ATOM 2299 C C . GLN A 1 282 ? 23.994 3.189 -80.540 1.00 94.56 282 GLN A C 1
ATOM 2301 O O . GLN A 1 282 ? 23.628 4.250 -81.064 1.00 94.56 282 GLN A O 1
ATOM 2306 N N . PHE A 1 283 ? 25.209 2.681 -80.719 1.00 94.75 283 PHE A N 1
ATOM 2307 C CA . PHE A 1 283 ? 26.150 3.212 -81.689 1.00 94.75 283 PHE A CA 1
ATOM 2308 C C . PHE A 1 283 ? 25.749 2.796 -83.103 1.00 94.75 283 PHE A C 1
ATOM 2310 O O . PHE A 1 283 ? 25.180 1.735 -83.334 1.00 94.75 283 PHE A O 1
ATOM 2317 N N . SER A 1 284 ? 26.046 3.659 -84.063 1.00 91.06 284 SER A N 1
ATOM 2318 C CA . SER A 1 284 ? 25.733 3.447 -85.474 1.00 91.06 284 SER A CA 1
ATOM 2319 C C . SER A 1 284 ? 26.824 4.082 -86.326 1.00 91.06 284 SER A C 1
ATOM 2321 O O . SER A 1 284 ? 27.696 4.781 -85.810 1.00 91.06 284 SER A O 1
ATOM 2323 N N . TYR A 1 285 ? 26.767 3.905 -87.646 1.00 86.50 285 TYR A N 1
ATOM 2324 C CA . TYR A 1 285 ? 27.742 4.525 -88.547 1.00 86.50 285 TYR A CA 1
ATOM 2325 C C . TYR A 1 285 ? 27.836 6.058 -88.374 1.00 86.50 285 TYR A C 1
ATOM 2327 O O . TYR A 1 285 ? 28.925 6.632 -88.411 1.00 86.50 285 TYR A O 1
ATOM 2335 N N . SER A 1 286 ? 26.704 6.725 -88.115 1.00 89.25 286 SER A N 1
ATOM 2336 C CA . SER A 1 286 ? 26.647 8.168 -87.849 1.00 89.25 286 SER A CA 1
ATOM 2337 C C . SER A 1 286 ? 26.973 8.540 -86.395 1.00 89.25 286 SER A C 1
ATOM 2339 O O . SER A 1 286 ? 27.386 9.669 -86.130 1.00 89.25 286 SER A O 1
ATOM 2341 N N . ARG A 1 287 ? 26.843 7.605 -85.445 1.00 92.19 287 ARG A N 1
ATOM 2342 C CA . ARG A 1 287 ? 27.116 7.813 -84.016 1.00 92.19 287 ARG A CA 1
ATOM 2343 C C . ARG A 1 287 ? 28.367 7.048 -83.591 1.00 92.19 287 ARG A C 1
ATOM 2345 O O . ARG A 1 287 ? 28.293 5.897 -83.173 1.00 92.19 287 ARG A O 1
ATOM 2352 N N . ARG A 1 288 ? 29.514 7.723 -83.671 1.00 92.94 288 ARG A N 1
ATOM 2353 C CA . ARG A 1 288 ? 30.830 7.149 -83.352 1.00 92.94 288 ARG A CA 1
ATOM 2354 C C . ARG A 1 288 ? 31.054 6.971 -81.843 1.00 92.94 288 ARG A C 1
ATOM 2356 O O . ARG A 1 288 ? 30.494 7.704 -81.025 1.00 92.94 288 ARG A O 1
ATOM 2363 N N . LYS A 1 289 ? 31.909 6.003 -81.508 1.00 93.81 289 LYS A N 1
ATOM 2364 C CA . LYS A 1 289 ? 32.362 5.664 -80.152 1.00 93.81 289 LYS A CA 1
ATOM 2365 C C . LYS A 1 289 ? 33.475 6.613 -79.693 1.00 93.81 289 LYS A C 1
ATOM 2367 O O . LYS A 1 289 ? 34.333 7.007 -80.488 1.00 93.81 289 LYS A O 1
ATOM 2372 N N . HIS A 1 290 ? 33.459 7.004 -78.418 1.00 94.94 290 HIS A N 1
ATOM 2373 C CA . HIS A 1 290 ? 34.487 7.854 -77.813 1.00 94.94 290 HIS A CA 1
ATOM 2374 C C . HIS A 1 290 ? 34.854 7.402 -76.399 1.00 94.94 290 HIS A C 1
ATOM 2376 O O . HIS A 1 290 ? 33.999 7.389 -75.516 1.00 94.94 290 HIS A O 1
ATOM 2382 N N . HIS A 1 291 ? 36.139 7.151 -76.147 1.00 93.06 291 HIS A N 1
ATOM 2383 C CA . HIS A 1 291 ? 36.620 6.830 -74.801 1.00 93.06 291 HIS A CA 1
ATOM 2384 C C . HIS A 1 291 ? 36.750 8.057 -73.902 1.00 93.06 291 HIS A C 1
ATOM 2386 O O . HIS A 1 291 ? 37.265 9.109 -74.306 1.00 93.06 291 HIS A O 1
ATOM 2392 N N . CYS A 1 292 ? 36.347 7.904 -72.645 1.00 92.00 292 CYS A N 1
ATOM 2393 C CA . CYS A 1 292 ? 36.731 8.812 -71.574 1.00 92.00 292 CYS A CA 1
ATOM 2394 C C . CYS A 1 292 ? 38.180 8.526 -71.161 1.00 92.00 292 CYS A C 1
ATOM 2396 O O . CYS A 1 292 ? 38.494 7.411 -70.761 1.00 92.00 292 CYS A O 1
ATOM 2398 N N . ARG A 1 293 ? 39.061 9.534 -71.193 1.00 89.38 293 ARG A N 1
ATOM 2399 C CA . ARG A 1 293 ? 40.479 9.354 -70.821 1.00 89.38 293 ARG A CA 1
ATOM 2400 C C . ARG A 1 293 ? 40.706 9.184 -69.311 1.00 89.38 293 ARG A C 1
ATOM 2402 O O . ARG A 1 293 ? 41.823 8.889 -68.917 1.00 89.38 293 ARG A O 1
ATOM 2409 N N . ASN A 1 294 ? 39.668 9.375 -68.491 1.00 85.44 294 ASN A N 1
ATOM 2410 C CA . ASN A 1 294 ? 39.733 9.208 -67.037 1.00 85.44 294 ASN A CA 1
ATOM 2411 C C . ASN A 1 294 ? 39.215 7.840 -66.563 1.00 85.44 294 ASN A C 1
ATOM 2413 O O . ASN A 1 294 ? 39.842 7.231 -65.716 1.00 85.44 294 ASN A O 1
ATOM 2417 N N . CYS A 1 295 ? 38.085 7.350 -67.091 1.00 86.75 295 CYS A N 1
ATOM 2418 C CA . CYS A 1 295 ? 37.507 6.061 -66.671 1.00 86.75 295 CYS A CA 1
ATOM 2419 C C . CYS A 1 295 ? 37.612 4.938 -67.712 1.00 86.75 295 CYS A C 1
ATOM 2421 O O . CYS A 1 295 ? 37.222 3.816 -67.419 1.00 86.75 295 CYS A O 1
ATOM 2423 N N . GLY A 1 296 ? 38.081 5.221 -68.933 1.00 88.44 296 GLY A N 1
ATOM 2424 C CA . GLY A 1 296 ? 38.344 4.207 -69.965 1.00 88.44 296 GLY A CA 1
ATOM 2425 C C . GLY A 1 296 ? 37.117 3.715 -70.732 1.00 88.44 296 GLY A C 1
ATOM 2426 O O . GLY A 1 296 ? 37.264 3.078 -71.770 1.00 88.44 296 GLY A O 1
ATOM 2427 N N . SER A 1 297 ? 35.907 4.049 -70.286 1.00 91.75 297 SER A N 1
ATOM 2428 C CA . SER A 1 297 ? 34.675 3.586 -70.929 1.00 91.75 297 SER A CA 1
ATOM 2429 C C . SER A 1 297 ? 34.256 4.366 -72.175 1.00 91.75 297 SER A C 1
ATOM 2431 O O . SER A 1 297 ? 34.700 5.501 -72.391 1.00 91.75 297 SER A O 1
ATOM 2433 N N . ILE A 1 298 ? 33.351 3.775 -72.964 1.00 94.69 298 ILE A N 1
ATOM 2434 C CA . ILE A 1 298 ? 32.902 4.300 -74.262 1.00 94.69 298 ILE A CA 1
ATOM 2435 C C . ILE A 1 298 ? 31.563 5.064 -74.177 1.00 94.69 298 ILE A C 1
ATOM 2437 O O . ILE A 1 298 ? 30.556 4.600 -73.641 1.00 94.69 298 ILE A O 1
ATOM 2441 N N . PHE A 1 299 ? 31.534 6.252 -74.787 1.00 96.25 299 PHE A N 1
ATOM 2442 C CA . PHE A 1 299 ? 30.409 7.188 -74.783 1.00 96.25 299 PHE A CA 1
ATOM 2443 C C . PHE A 1 299 ? 30.127 7.757 -76.181 1.00 96.25 299 PHE A C 1
ATOM 2445 O O . PHE A 1 299 ? 30.979 7.738 -77.068 1.00 96.25 299 PHE A O 1
ATOM 2452 N N . CYS A 1 300 ? 28.930 8.313 -76.378 1.00 96.31 300 CYS A N 1
ATOM 2453 C CA . CYS A 1 300 ? 28.617 9.128 -77.553 1.00 96.31 300 CYS A CA 1
ATOM 2454 C C . CYS A 1 300 ? 29.181 10.555 -77.412 1.00 96.31 300 CYS A C 1
ATOM 2456 O O . CYS A 1 300 ? 29.623 10.968 -76.334 1.00 96.31 300 CYS A O 1
ATOM 2458 N N . GLN A 1 301 ? 29.148 11.336 -78.498 1.00 94.62 301 GLN A N 1
ATOM 2459 C CA . GLN A 1 301 ? 29.661 12.713 -78.509 1.00 94.62 301 GLN A CA 1
ATOM 2460 C C . GLN A 1 301 ? 28.971 13.598 -77.463 1.00 94.62 301 GLN A C 1
ATOM 2462 O O . GLN A 1 301 ? 29.653 14.363 -76.789 1.00 94.62 301 GLN A O 1
ATOM 2467 N N . ALA A 1 302 ? 27.652 13.465 -77.286 1.00 94.75 302 ALA A N 1
ATOM 2468 C CA . ALA A 1 302 ? 26.894 14.259 -76.319 1.00 94.75 302 ALA A CA 1
ATOM 2469 C C . ALA A 1 302 ? 27.311 13.970 -74.865 1.00 94.75 302 ALA A C 1
ATOM 2471 O O . ALA A 1 302 ? 27.467 14.896 -74.081 1.00 94.75 302 ALA A O 1
ATOM 2472 N N . CYS A 1 303 ? 27.573 12.705 -74.522 1.00 95.69 303 CYS A N 1
ATOM 2473 C CA . CYS A 1 303 ? 27.953 12.294 -73.164 1.00 95.69 303 CYS A CA 1
ATOM 2474 C C . CYS A 1 303 ? 29.450 12.466 -72.850 1.00 95.69 303 CYS A C 1
ATOM 2476 O O . CYS A 1 303 ? 29.875 12.201 -71.725 1.00 95.69 303 CYS A O 1
ATOM 2478 N N . SER A 1 304 ? 30.259 12.874 -73.831 1.00 95.12 304 SER A N 1
ATOM 2479 C CA . SER A 1 304 ? 31.713 13.028 -73.694 1.00 95.12 304 SER A CA 1
ATOM 2480 C C . SER A 1 304 ? 32.249 14.298 -74.352 1.00 95.12 304 SER A C 1
ATOM 2482 O O . SER A 1 304 ? 33.387 14.327 -74.814 1.00 95.12 304 SER A O 1
ATOM 2484 N N . ASN A 1 305 ? 31.440 15.352 -74.449 1.00 93.38 305 ASN A N 1
ATOM 2485 C CA . ASN A 1 305 ? 31.822 16.606 -75.108 1.00 93.38 305 ASN A CA 1
ATOM 2486 C C . ASN A 1 305 ? 32.811 17.463 -74.293 1.00 93.38 305 ASN A C 1
ATOM 2488 O O . ASN A 1 305 ? 33.410 18.383 -74.850 1.00 93.38 305 ASN A O 1
ATOM 2492 N N . ALA A 1 306 ? 33.010 17.160 -73.010 1.00 91.75 306 ALA A N 1
ATOM 2493 C CA . ALA A 1 306 ? 33.878 17.919 -72.123 1.00 91.75 306 ALA A CA 1
ATOM 2494 C C . ALA A 1 306 ? 35.360 17.523 -72.254 1.00 91.75 306 ALA A C 1
ATOM 2496 O O . ALA A 1 306 ? 35.711 16.373 -72.551 1.00 91.75 306 ALA A O 1
ATOM 2497 N N . ARG A 1 307 ? 36.252 18.488 -72.000 1.00 92.12 307 ARG A N 1
ATOM 2498 C CA . ARG A 1 307 ? 37.70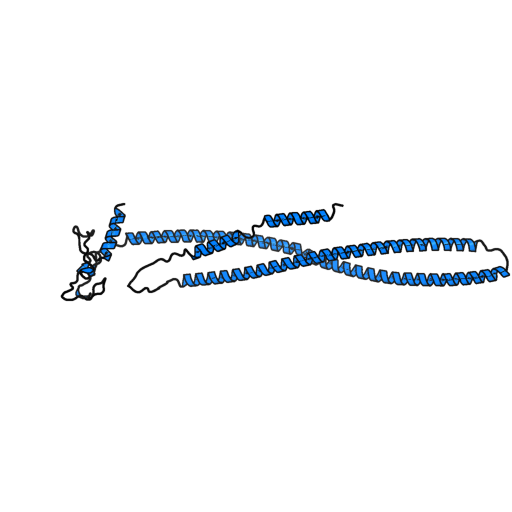2 18.273 -71.922 1.00 92.12 307 ARG A CA 1
ATOM 2499 C C . ARG A 1 307 ? 38.266 18.849 -70.627 1.00 92.12 307 ARG A C 1
ATOM 2501 O O . ARG A 1 307 ? 37.912 19.960 -70.252 1.00 92.12 307 ARG A O 1
ATOM 2508 N N . VAL A 1 308 ? 39.167 18.114 -69.981 1.00 87.94 308 VAL A N 1
ATOM 2509 C CA . VAL A 1 308 ? 39.836 18.514 -68.731 1.00 87.94 308 VAL A CA 1
ATOM 2510 C C . VAL A 1 308 ? 41.304 18.087 -68.763 1.00 87.94 308 VAL A C 1
ATOM 2512 O O . VAL A 1 308 ? 41.656 17.129 -69.456 1.00 87.94 308 VAL A O 1
ATOM 2515 N N . ARG A 1 309 ? 42.185 18.819 -68.072 1.00 85.00 309 ARG A N 1
ATOM 2516 C CA . ARG A 1 309 ? 43.578 18.389 -67.876 1.00 85.00 309 ARG A CA 1
ATOM 2517 C C . ARG A 1 309 ? 43.599 17.293 -66.811 1.00 85.00 309 ARG A C 1
ATOM 2519 O O . ARG A 1 309 ? 43.130 17.525 -65.703 1.00 85.00 309 ARG A O 1
ATOM 2526 N N . LEU A 1 310 ? 44.107 16.116 -67.169 1.00 81.50 310 LEU A N 1
ATOM 2527 C CA . LEU A 1 310 ? 44.318 15.011 -66.233 1.00 81.50 310 LEU A CA 1
ATOM 2528 C C . LEU A 1 310 ? 45.776 15.021 -65.757 1.00 81.50 310 LEU A C 1
ATOM 2530 O O . LEU A 1 310 ? 46.638 15.417 -66.539 1.00 81.50 310 LEU A O 1
ATOM 2534 N N . PRO A 1 311 ? 46.089 14.528 -64.547 1.00 74.31 311 PRO A N 1
ATOM 2535 C CA . PRO A 1 311 ? 47.476 14.384 -64.089 1.00 74.31 311 PRO A CA 1
ATOM 2536 C C . PRO A 1 311 ? 48.348 13.548 -65.041 1.00 74.31 311 PRO A C 1
ATOM 2538 O O . PRO A 1 311 ? 49.542 13.789 -65.165 1.00 74.31 311 PRO A O 1
ATOM 2541 N N . SER A 1 312 ? 47.732 12.617 -65.776 1.00 72.38 312 SER A N 1
ATOM 2542 C CA . SER A 1 312 ? 48.379 11.756 -66.770 1.00 72.38 312 SER A CA 1
ATOM 2543 C C . SER A 1 312 ? 48.645 12.419 -68.133 1.00 72.38 312 SER A C 1
ATOM 2545 O O . SER A 1 312 ? 49.252 11.796 -69.000 1.00 72.38 312 SER A O 1
ATOM 2547 N N . SER A 1 313 ? 48.197 13.659 -68.379 1.00 77.25 313 SER A N 1
ATOM 2548 C CA . SER A 1 313 ? 48.369 14.338 -69.674 1.00 77.25 313 SER A CA 1
ATOM 2549 C C . SER A 1 313 ? 48.524 15.851 -69.528 1.00 77.25 313 SER A C 1
ATOM 2551 O O . SER A 1 313 ? 47.655 16.540 -68.999 1.00 77.25 313 SER A O 1
ATOM 2553 N N . SER A 1 314 ? 49.570 16.410 -70.142 1.00 77.62 314 SER A N 1
ATOM 2554 C CA . SER A 1 314 ? 49.832 17.859 -70.162 1.00 77.62 314 SER A CA 1
ATOM 2555 C C . SER A 1 314 ? 48.790 18.679 -70.942 1.00 77.62 314 SER A C 1
ATOM 2557 O O . SER A 1 314 ? 48.674 19.892 -70.752 1.00 77.62 314 SER A O 1
ATOM 2559 N N . LYS A 1 315 ? 48.002 18.0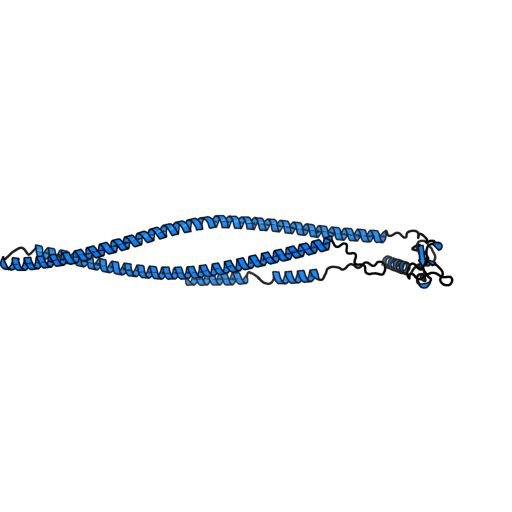35 -71.815 1.00 86.12 315 LYS A N 1
ATOM 2560 C CA . LYS A 1 315 ? 46.942 18.665 -72.620 1.00 86.12 315 LYS A CA 1
ATOM 2561 C C . LYS A 1 315 ? 45.554 18.277 -72.112 1.00 86.12 315 LYS A C 1
ATOM 2563 O O . LYS A 1 315 ? 45.366 17.191 -71.568 1.00 86.12 315 LYS A O 1
ATOM 2568 N N . ALA A 1 316 ? 44.564 19.143 -72.349 1.00 88.50 316 ALA A N 1
ATOM 2569 C CA . ALA A 1 316 ? 43.169 18.857 -72.020 1.00 88.50 316 ALA A CA 1
ATOM 2570 C C . ALA A 1 316 ? 42.625 17.707 -72.887 1.00 88.50 316 ALA A C 1
ATOM 2572 O O . ALA A 1 316 ? 42.553 17.809 -74.119 1.00 88.50 316 ALA A O 1
ATOM 2573 N N . VAL A 1 317 ? 42.225 16.619 -72.233 1.00 90.75 317 VAL A N 1
ATOM 2574 C CA . VAL A 1 317 ? 41.749 15.384 -72.863 1.00 90.75 317 VAL A CA 1
ATOM 2575 C C . VAL A 1 317 ? 40.252 15.200 -72.656 1.00 90.75 317 VAL A C 1
ATOM 2577 O O . VAL A 1 317 ? 39.658 15.751 -71.734 1.00 90.75 317 VAL A O 1
ATOM 2580 N N . ARG A 1 318 ? 39.629 14.431 -73.551 1.00 92.94 318 ARG A N 1
ATOM 2581 C CA . ARG A 1 318 ? 38.190 14.156 -73.523 1.00 92.94 318 ARG A CA 1
ATOM 2582 C C . ARG A 1 318 ? 37.806 13.296 -72.318 1.00 92.94 318 ARG A C 1
ATOM 2584 O O . ARG A 1 318 ? 38.382 12.230 -72.107 1.00 92.94 318 ARG A O 1
ATOM 2591 N N . VAL A 1 319 ? 36.763 13.694 -71.606 1.00 92.06 319 VAL A N 1
ATOM 2592 C CA . VAL A 1 319 ? 36.183 12.910 -70.512 1.00 92.06 319 VAL A CA 1
ATOM 2593 C C . VAL A 1 319 ? 34.664 12.845 -70.649 1.00 92.06 319 VAL A C 1
ATOM 2595 O O . VAL A 1 319 ? 34.059 13.676 -71.325 1.00 92.06 319 VAL A O 1
ATOM 2598 N N . CYS A 1 320 ? 34.038 11.839 -70.040 1.00 93.81 320 CYS A N 1
ATOM 2599 C CA . CYS A 1 320 ? 32.586 11.831 -69.905 1.00 93.81 320 CYS A CA 1
ATOM 2600 C C . CYS A 1 320 ? 32.131 12.916 -68.920 1.00 93.81 320 CYS A C 1
ATOM 2602 O O . CYS A 1 320 ? 32.918 13.380 -68.092 1.00 93.81 320 CYS A O 1
ATOM 2604 N N . ILE A 1 321 ? 30.857 13.302 -68.998 1.00 91.62 321 ILE A N 1
ATOM 2605 C CA . ILE A 1 321 ? 30.273 14.348 -68.142 1.00 91.62 321 ILE A CA 1
ATOM 2606 C C . ILE A 1 321 ? 30.466 14.030 -66.649 1.00 91.62 321 ILE A C 1
ATOM 2608 O O . ILE A 1 321 ? 30.856 14.907 -65.884 1.00 91.62 321 ILE A O 1
ATOM 2612 N N . ASN A 1 322 ? 30.288 12.769 -66.238 1.00 88.44 322 ASN A N 1
ATOM 2613 C CA . ASN A 1 322 ? 30.463 12.369 -64.837 1.00 88.44 322 ASN A CA 1
ATOM 2614 C C . ASN A 1 322 ? 31.906 12.584 -64.363 1.00 88.44 322 ASN A C 1
ATOM 2616 O O . ASN A 1 322 ? 32.128 13.202 -63.325 1.00 88.44 322 ASN A O 1
ATOM 2620 N N . CYS A 1 323 ? 32.898 12.137 -65.142 1.00 88.62 323 CYS A N 1
ATOM 2621 C CA . CYS A 1 323 ? 34.304 12.369 -64.809 1.00 88.62 323 CYS A CA 1
ATOM 2622 C C . CYS A 1 323 ? 34.657 13.859 -64.829 1.00 88.62 323 CYS A C 1
ATOM 2624 O O . CYS A 1 323 ? 35.422 14.301 -63.982 1.00 88.62 323 CYS A O 1
ATOM 2626 N N . TYR A 1 324 ? 34.092 14.637 -65.755 1.00 89.44 324 TYR A N 1
ATOM 2627 C CA . TYR A 1 324 ? 34.289 16.085 -65.785 1.00 89.44 324 TYR A CA 1
ATOM 2628 C C . TYR A 1 324 ? 33.816 16.750 -64.487 1.00 89.44 324 TYR A C 1
ATOM 2630 O O . TYR A 1 324 ? 34.572 17.509 -63.888 1.00 89.44 324 TYR A O 1
ATOM 2638 N N . ASN A 1 325 ? 32.610 16.419 -64.017 1.00 87.81 325 ASN A N 1
ATOM 2639 C CA . ASN A 1 325 ? 32.049 16.981 -62.788 1.00 87.81 325 ASN A CA 1
ATOM 2640 C C . ASN A 1 325 ? 32.842 16.555 -61.543 1.00 87.81 325 ASN A C 1
ATOM 2642 O O . ASN A 1 325 ? 33.181 17.401 -60.720 1.00 87.81 325 ASN A O 1
ATOM 2646 N N . HIS A 1 326 ? 33.208 15.272 -61.433 1.00 83.12 326 HIS A N 1
ATOM 2647 C CA . HIS A 1 326 ? 34.028 14.785 -60.318 1.00 83.12 326 HIS A CA 1
ATOM 2648 C C . HIS A 1 326 ? 35.399 15.469 -60.254 1.00 83.12 326 HIS A C 1
ATOM 2650 O O . HIS A 1 326 ? 35.829 15.892 -59.183 1.00 83.12 326 HIS A O 1
ATOM 2656 N N . LEU A 1 327 ? 36.080 15.608 -61.395 1.00 81.56 327 LEU A N 1
ATOM 2657 C CA . LEU A 1 327 ? 37.396 16.248 -61.456 1.00 81.56 327 LEU A CA 1
ATOM 2658 C C . LEU A 1 327 ? 37.316 17.757 -61.214 1.00 81.56 327 LEU A C 1
ATOM 2660 O O . LEU A 1 327 ? 38.196 18.310 -60.562 1.00 81.56 327 LEU A O 1
ATOM 2664 N N . LYS A 1 328 ? 36.255 18.416 -61.692 1.00 81.00 328 LYS A N 1
ATOM 2665 C CA . LYS A 1 328 ? 36.011 19.837 -61.429 1.00 81.00 328 LYS A CA 1
ATOM 2666 C C . LYS A 1 328 ? 35.804 20.101 -59.935 1.00 81.00 328 LYS A C 1
ATOM 2668 O O . LYS A 1 328 ? 36.407 21.028 -59.412 1.00 81.00 328 LYS A O 1
ATOM 2673 N N . ASN A 1 329 ? 35.024 19.268 -59.244 1.00 73.62 329 ASN A N 1
ATOM 2674 C CA . ASN A 1 329 ? 34.793 19.419 -57.804 1.00 73.62 329 ASN A CA 1
ATOM 2675 C C . ASN A 1 329 ? 36.073 19.190 -56.985 1.00 73.62 329 ASN A C 1
ATOM 2677 O O . ASN A 1 329 ? 36.340 19.955 -56.067 1.00 73.62 329 ASN A O 1
ATOM 2681 N N . ARG A 1 330 ? 36.907 18.210 -57.368 1.00 68.00 330 ARG A N 1
ATOM 2682 C CA . ARG A 1 330 ? 38.220 17.979 -56.734 1.00 68.00 330 ARG A CA 1
ATOM 2683 C C . ARG A 1 330 ? 39.219 19.121 -56.948 1.00 68.00 330 ARG A C 1
ATOM 2685 O O . ARG A 1 330 ? 40.095 19.312 -56.121 1.00 68.00 330 ARG A O 1
ATOM 2692 N N . GLN A 1 331 ? 39.135 19.859 -58.057 1.00 63.41 331 GLN A N 1
ATOM 2693 C CA . GLN A 1 331 ? 40.017 21.011 -58.294 1.00 63.41 331 GLN A CA 1
ATOM 2694 C C . GLN A 1 331 ? 39.623 22.237 -57.466 1.00 63.41 331 GLN A C 1
ATOM 2696 O O . GLN A 1 331 ? 40.491 23.042 -57.155 1.00 63.41 331 GLN A O 1
ATOM 2701 N N . ILE A 1 332 ? 38.344 22.367 -57.101 1.00 58.31 332 ILE A N 1
ATOM 2702 C CA . ILE A 1 332 ? 37.847 23.470 -56.266 1.00 58.31 332 ILE A CA 1
ATOM 2703 C C . ILE A 1 332 ? 38.280 23.279 -54.804 1.00 58.31 332 ILE A C 1
ATOM 2705 O O . ILE A 1 332 ? 38.662 24.243 -54.157 1.00 58.31 332 ILE A O 1
ATOM 2709 N N . SER A 1 333 ? 38.311 22.039 -54.307 1.00 51.38 333 SER A N 1
ATOM 2710 C CA . SER A 1 333 ? 38.683 21.711 -52.921 1.00 51.38 333 SER A CA 1
ATOM 2711 C C . SER A 1 333 ? 40.188 21.761 -52.606 1.00 51.38 333 SER A C 1
ATOM 2713 O O . SER A 1 333 ? 40.572 21.421 -51.497 1.00 51.38 333 SER A O 1
ATOM 2715 N N . VAL A 1 334 ? 41.048 22.101 -53.573 1.00 50.16 334 VAL A N 1
ATOM 2716 C CA . VAL A 1 334 ? 42.519 22.177 -53.397 1.00 50.16 334 VAL A CA 1
ATOM 2717 C C . VAL A 1 334 ? 43.026 23.630 -53.467 1.00 50.16 334 VAL A C 1
ATOM 2719 O O . VAL A 1 334 ? 44.211 23.885 -53.279 1.00 50.16 334 VAL A O 1
ATOM 2722 N N . THR A 1 335 ? 42.147 24.592 -53.766 1.00 44.41 335 THR A N 1
ATOM 2723 C CA . THR A 1 335 ? 42.493 26.019 -53.912 1.00 44.41 335 THR A CA 1
ATOM 2724 C C . THR A 1 335 ? 41.975 26.923 -52.790 1.00 44.41 335 THR A C 1
ATOM 2726 O O . THR A 1 335 ? 42.177 28.132 -52.881 1.00 44.41 335 THR A O 1
ATOM 2729 N N . ASP A 1 336 ? 41.376 26.341 -51.753 1.00 32.56 336 ASP A N 1
ATOM 2730 C CA . ASP A 1 336 ? 41.146 26.952 -50.436 1.00 32.56 336 ASP A CA 1
ATOM 2731 C C . ASP A 1 336 ? 42.049 26.243 -49.415 1.00 32.56 336 ASP A C 1
ATOM 2733 O O . ASP A 1 336 ? 42.530 26.919 -48.476 1.00 32.56 336 ASP A O 1
#

InterPro domains:
  IPR000306 FYVE zinc finger [PF01363] (266-328)
  IPR000306 FYVE zinc finger [SM00064] (262-329)
  IPR011011 Zinc finger, FYVE/PHD-type [SSF57903] (266-330)
  IPR013083 Zinc finger, RING/FYVE/PHD-type [G3DSA:3.30.40.10] (259-335)
  IPR017455 Zinc finger, FYVE-related [PS50178] (270-328)
  IPR047335 RUN and FYVE domain-containing protein 1-3 [PTHR45956] (72-330)

Solvent-accessible surface area (backbone atoms only — not comparable to full-atom values): 19233 Å² total; per-residue (Å²): 132,85,56,74,67,58,58,53,53,52,53,54,53,53,51,56,51,55,62,71,74,53,81,88,65,62,65,64,58,53,49,53,54,49,52,58,56,54,69,74,64,69,83,82,82,84,83,90,68,87,96,52,96,72,87,81,72,83,47,62,65,59,51,50,50,50,52,49,52,52,51,52,50,52,53,51,50,52,54,49,52,53,50,50,52,51,51,53,52,52,53,50,52,54,52,50,52,52,53,50,50,55,53,50,52,53,52,50,51,53,50,50,54,50,50,56,49,52,55,53,52,51,52,53,52,53,52,52,54,52,53,50,52,54,52,50,54,54,51,51,55,53,60,72,71,58,85,74,86,60,78,76,58,46,54,58,49,49,50,52,48,51,53,51,49,51,53,50,50,51,56,47,52,53,50,51,50,53,50,52,54,50,51,53,52,50,50,56,51,51,52,52,50,54,54,51,52,53,51,51,49,56,52,50,58,58,56,66,51,52,63,58,56,51,49,53,53,50,52,52,51,51,53,50,53,52,54,51,49,53,52,53,51,55,52,50,53,50,52,52,51,51,50,54,51,51,53,53,51,50,54,52,50,54,52,49,63,71,62,55,67,90,51,80,42,65,65,62,59,76,89,82,54,66,40,18,77,84,77,64,48,68,58,46,97,92,43,58,83,40,62,16,73,62,68,11,45,48,23,36,64,85,53,31,72,47,66,46,71,46,97,92,37,99,54,70,39,44,20,28,56,67,57,47,52,56,52,50,54,57,57,58,74,73,76,119

pLDDT: mean 78.34, std 18.07, range [32.56, 96.62]

Mean predicted aligned error: 22.02 Å

Nearest PDB structures (foldseek):
  1joc-assembly1_B  TM=7.266E-01  e=1.440E-08  Homo sapiens
  3t7l-assembly1_A  TM=9.738E-01  e=5.846E-07  Homo sapiens
  1z2q-assembly1_A  TM=8.913E-01  e=3.648E-07  Leishmania major
  2yqm-assembly1_A  TM=8.763E-01  e=7.653E-07  Homo sapiens

Radius of gyration: 54.19 Å; Cα contacts (8 Å, |Δi|>4): 117; chains: 1; bounding box: 103×39×168 Å